Protein AF-A0A439DAB8-F1 (afdb_monomer_lite)

Structure (mmCIF, N/CA/C/O backbone):
data_AF-A0A439DAB8-F1
#
_entry.id   AF-A0A439DAB8-F1
#
loop_
_atom_site.group_PDB
_atom_site.id
_atom_site.type_symbol
_atom_site.label_atom_id
_atom_site.label_alt_id
_atom_site.label_comp_id
_atom_site.label_asym_id
_atom_site.label_entity_id
_atom_site.label_seq_id
_atom_site.pdbx_PDB_ins_code
_atom_site.Cartn_x
_atom_site.Cartn_y
_atom_site.Cartn_z
_atom_site.occupancy
_atom_site.B_iso_or_equiv
_atom_site.auth_seq_id
_atom_site.auth_comp_id
_atom_site.auth_asym_id
_atom_site.auth_atom_id
_atom_site.pdbx_PDB_model_num
ATOM 1 N N . MET A 1 1 ? -11.134 55.078 -1.555 1.00 41.09 1 MET A N 1
ATOM 2 C CA . MET A 1 1 ? -12.034 54.415 -2.523 1.00 41.09 1 MET A CA 1
ATOM 3 C C . MET A 1 1 ? -11.226 54.078 -3.761 1.00 41.09 1 MET A C 1
ATOM 5 O O . MET A 1 1 ? -10.593 54.974 -4.298 1.00 41.09 1 MET A O 1
ATOM 9 N N . GLY A 1 2 ? -11.219 52.811 -4.163 1.00 33.91 2 GLY A N 1
ATOM 10 C CA . GLY A 1 2 ? -10.528 52.304 -5.350 1.00 33.91 2 GLY A CA 1
ATOM 11 C C . GLY A 1 2 ? -10.562 50.781 -5.306 1.00 33.91 2 GLY A C 1
ATOM 12 O O . GLY A 1 2 ? -9.884 50.183 -4.481 1.00 33.91 2 GLY A O 1
ATOM 13 N N . ALA A 1 3 ? -11.466 50.192 -6.083 1.00 31.84 3 ALA A N 1
ATOM 14 C CA . ALA A 1 3 ? -11.865 48.794 -6.013 1.00 31.84 3 ALA A CA 1
ATOM 15 C C . ALA A 1 3 ? -10.896 47.843 -6.738 1.00 31.84 3 ALA A C 1
ATOM 17 O O . ALA A 1 3 ? -10.302 48.200 -7.747 1.00 31.84 3 ALA A O 1
ATOM 18 N N . ILE A 1 4 ? -10.813 46.629 -6.185 1.00 40.75 4 ILE A N 1
ATOM 19 C CA . ILE A 1 4 ? -10.775 45.302 -6.821 1.00 40.75 4 ILE A CA 1
ATOM 20 C C . ILE A 1 4 ? -10.223 45.237 -8.256 1.00 40.75 4 ILE A C 1
ATOM 22 O O . ILE A 1 4 ? -10.902 45.579 -9.220 1.00 40.75 4 ILE A O 1
ATOM 26 N N . GLY A 1 5 ? -9.063 44.594 -8.382 1.00 29.05 5 GLY A N 1
ATOM 27 C CA . GLY A 1 5 ? -8.699 43.801 -9.552 1.00 29.05 5 GLY A CA 1
ATOM 28 C C . GLY A 1 5 ? -8.433 42.366 -9.108 1.00 29.05 5 GLY A C 1
ATOM 29 O O . GLY A 1 5 ? -7.294 42.007 -8.838 1.00 29.05 5 GLY A O 1
ATOM 30 N N . CYS A 1 6 ? -9.485 41.555 -8.973 1.00 35.06 6 CYS A N 1
ATOM 31 C CA . CYS A 1 6 ? -9.346 40.106 -8.862 1.00 35.06 6 CYS A CA 1
ATOM 32 C C . CYS A 1 6 ? -8.981 39.601 -10.260 1.00 35.06 6 CYS A C 1
ATOM 34 O O . CYS A 1 6 ? -9.848 39.452 -11.122 1.00 35.06 6 CYS A O 1
ATOM 36 N N . GLN A 1 7 ? -7.685 39.422 -10.513 1.00 33.06 7 GLN A N 1
ATOM 37 C CA . GLN A 1 7 ? -7.258 38.625 -11.650 1.00 33.06 7 GLN A CA 1
ATOM 38 C C . GLN A 1 7 ? -7.642 37.180 -11.355 1.00 33.06 7 GLN A C 1
ATOM 40 O O . GLN A 1 7 ? -7.148 36.553 -10.420 1.00 33.06 7 GLN A O 1
ATOM 45 N N . LYS A 1 8 ? -8.585 36.690 -12.154 1.00 36.31 8 LYS A N 1
ATOM 46 C CA . LYS A 1 8 ? -8.913 35.281 -12.281 1.00 36.31 8 LYS A CA 1
ATOM 47 C C . LYS A 1 8 ? -7.652 34.601 -12.822 1.00 36.31 8 LYS A C 1
ATOM 49 O O . LYS A 1 8 ? -7.389 34.692 -14.016 1.00 36.31 8 LYS A O 1
ATOM 54 N N . MET A 1 9 ? -6.835 34.024 -11.941 1.00 30.14 9 MET A N 1
ATOM 55 C CA . MET A 1 9 ? -5.774 33.126 -12.385 1.00 30.14 9 MET A CA 1
ATOM 56 C C . MET A 1 9 ? -6.444 31.867 -12.918 1.00 30.14 9 MET A C 1
ATOM 58 O O . MET A 1 9 ? -7.228 31.213 -12.227 1.00 30.14 9 MET A O 1
ATOM 62 N N . GLU A 1 10 ? -6.195 31.622 -14.196 1.00 31.22 10 GLU A N 1
ATOM 63 C CA . GLU A 1 10 ? -6.529 30.390 -14.883 1.00 31.22 10 GLU A CA 1
ATOM 64 C C . GLU A 1 10 ? -5.862 29.219 -14.152 1.00 31.22 10 GLU A C 1
ATOM 66 O O . GLU A 1 10 ? -4.760 29.335 -13.617 1.00 31.22 10 GLU A O 1
ATOM 71 N N . PHE A 1 11 ? -6.591 28.109 -14.061 1.00 38.31 11 PHE A N 1
ATOM 72 C CA . PHE A 1 11 ? -6.115 26.876 -13.451 1.00 38.31 11 PHE A CA 1
ATOM 73 C C . PHE A 1 11 ? -4.948 26.320 -14.276 1.00 38.31 11 PHE A C 1
ATOM 75 O O . PHE A 1 11 ? -5.163 25.654 -15.286 1.00 38.31 11 PHE A O 1
ATOM 82 N N . GLU A 1 12 ? -3.723 26.545 -13.815 1.00 31.80 12 GLU A N 1
ATOM 83 C CA . GLU A 1 12 ? -2.569 25.727 -14.177 1.00 31.80 12 GLU A CA 1
ATOM 84 C C . GLU A 1 12 ? -2.320 24.746 -13.027 1.00 31.80 12 GLU A C 1
ATOM 86 O O . GLU A 1 12 ? -1.892 25.114 -11.931 1.00 31.80 12 GLU A O 1
ATOM 91 N N . SER A 1 13 ? -2.670 23.481 -13.254 1.00 36.91 13 SER A N 1
ATOM 92 C CA . SER A 1 13 ? -2.433 22.378 -12.324 1.00 36.91 13 SER A CA 1
ATOM 93 C C . SER A 1 13 ? -0.927 22.104 -12.200 1.00 36.91 13 SER A C 1
ATOM 95 O O . SER A 1 13 ? -0.404 21.191 -12.830 1.00 36.91 13 SER A O 1
ATOM 97 N N . ASN A 1 14 ? -0.237 22.864 -11.346 1.00 38.12 14 ASN A N 1
ATOM 98 C CA . ASN A 1 14 ? 1.084 22.538 -10.788 1.00 38.12 14 ASN A CA 1
ATOM 99 C C . ASN A 1 14 ? 0.958 21.437 -9.717 1.00 38.12 14 ASN A C 1
ATOM 101 O O . ASN A 1 14 ? 1.373 21.610 -8.568 1.00 38.12 14 ASN A O 1
ATOM 105 N N . LYS A 1 15 ? 0.310 20.315 -10.041 1.00 43.47 15 LYS A N 1
ATOM 106 C CA . LYS A 1 15 ? 0.249 19.187 -9.113 1.00 43.47 15 LYS A CA 1
ATOM 107 C C . LYS A 1 15 ? 1.650 18.560 -9.050 1.00 43.47 15 LYS A C 1
ATOM 109 O O . LYS A 1 15 ? 2.183 18.134 -10.062 1.00 43.47 15 LYS A O 1
ATOM 114 N N . THR A 1 16 ? 2.262 18.623 -7.867 1.00 57.25 16 THR A N 1
ATOM 115 C CA . THR A 1 16 ? 3.333 17.715 -7.433 1.00 57.25 16 THR A CA 1
ATOM 116 C C . THR A 1 16 ? 2.681 16.778 -6.430 1.00 57.25 16 THR A C 1
ATOM 118 O O . THR A 1 16 ? 2.727 17.024 -5.220 1.00 57.25 16 THR A O 1
ATOM 121 N N . LEU A 1 17 ? 1.935 15.786 -6.919 1.00 61.06 17 LEU A N 1
ATOM 122 C CA . LEU A 1 17 ? 1.287 14.829 -6.035 1.00 61.06 17 LEU A CA 1
ATOM 123 C C . LEU A 1 17 ? 2.364 14.005 -5.325 1.00 61.06 17 LEU A C 1
ATOM 125 O O . LEU A 1 17 ? 3.259 13.426 -5.937 1.00 61.06 17 LEU A O 1
ATOM 129 N N . ARG A 1 18 ? 2.285 13.982 -3.997 1.00 73.88 18 ARG A N 1
ATOM 130 C CA . ARG A 1 18 ? 3.107 13.135 -3.134 1.00 73.88 18 ARG A CA 1
ATOM 131 C C . ARG A 1 18 ? 2.172 12.183 -2.415 1.00 73.88 18 ARG A C 1
ATOM 133 O O . ARG A 1 18 ? 1.117 12.626 -1.955 1.00 73.88 18 ARG A O 1
ATOM 140 N N . GLY A 1 19 ? 2.549 10.913 -2.356 1.00 75.38 19 GLY A N 1
ATOM 141 C CA . GLY A 1 19 ? 1.864 9.984 -1.471 1.00 75.38 19 GLY A CA 1
ATOM 142 C C . GLY A 1 19 ? 2.297 10.156 -0.028 1.00 75.38 19 GLY A C 1
ATOM 143 O O . GLY A 1 19 ? 3.262 10.869 0.266 1.00 75.38 19 GLY A O 1
ATOM 144 N N . ASP A 1 20 ? 1.579 9.481 0.861 1.00 79.38 20 ASP A N 1
ATOM 145 C CA . ASP A 1 20 ? 1.833 9.524 2.300 1.00 79.38 20 ASP A CA 1
ATOM 146 C C . ASP A 1 20 ? 3.233 9.019 2.663 1.00 79.38 20 ASP A C 1
ATOM 148 O O . ASP A 1 20 ? 3.878 9.549 3.570 1.00 79.38 20 ASP A O 1
ATOM 152 N N . CYS A 1 21 ? 3.722 8.001 1.952 1.00 84.62 21 CYS A N 1
ATOM 153 C CA . CYS A 1 21 ? 5.086 7.484 2.067 1.00 84.62 21 CYS A CA 1
ATOM 154 C C . CYS A 1 21 ? 5.613 7.068 0.689 1.00 84.62 21 CYS A C 1
ATOM 156 O O . CYS A 1 21 ? 4.847 6.732 -0.212 1.00 84.62 21 CYS A O 1
ATOM 158 N N . SER A 1 22 ? 6.933 7.044 0.509 1.00 84.62 22 SER A N 1
ATOM 159 C CA . SER A 1 22 ? 7.527 6.586 -0.750 1.00 84.62 22 SER A CA 1
ATOM 160 C C . SER A 1 22 ? 8.906 5.970 -0.556 1.00 84.62 22 SER A C 1
ATOM 162 O O . SER A 1 22 ? 9.571 6.234 0.445 1.00 84.62 22 SER A O 1
ATOM 164 N N . PHE A 1 23 ? 9.314 5.134 -1.508 1.00 83.88 23 PHE A N 1
ATOM 165 C CA . PHE A 1 23 ? 10.671 4.607 -1.597 1.00 83.88 23 PHE A CA 1
ATOM 166 C C . PHE A 1 23 ? 11.452 5.425 -2.624 1.00 83.88 23 PHE A C 1
ATOM 168 O O . PHE A 1 23 ? 11.141 5.375 -3.813 1.00 83.88 23 PHE A O 1
ATOM 175 N N . GLU A 1 24 ? 12.444 6.184 -2.168 1.00 82.44 24 GLU A N 1
ATOM 176 C CA . GLU A 1 24 ? 13.275 7.022 -3.032 1.00 82.44 24 GLU A CA 1
ATOM 177 C C . GLU A 1 24 ? 14.437 6.221 -3.631 1.00 82.44 24 GLU A C 1
ATOM 179 O O . GLU A 1 24 ? 14.973 5.303 -3.011 1.00 82.44 24 GLU A O 1
ATOM 184 N N . TYR A 1 25 ? 14.822 6.574 -4.855 1.00 74.69 25 TYR A N 1
ATOM 185 C CA . TYR A 1 25 ? 15.968 5.990 -5.543 1.00 74.69 25 TYR A CA 1
ATOM 186 C C . TYR A 1 25 ? 17.103 7.022 -5.545 1.00 74.69 25 TYR A C 1
ATOM 188 O O . TYR A 1 25 ? 16.911 8.125 -6.054 1.00 74.69 25 TYR A O 1
ATOM 196 N N . GLU A 1 26 ? 18.253 6.686 -4.949 1.00 68.50 26 GLU A N 1
ATOM 197 C CA . GLU A 1 26 ? 19.357 7.615 -4.621 1.00 68.50 26 GLU A CA 1
ATOM 198 C C . GLU A 1 26 ? 20.199 8.065 -5.839 1.00 68.50 26 GLU A C 1
ATOM 200 O O . GLU A 1 26 ? 21.427 8.027 -5.819 1.00 68.50 26 GLU A O 1
ATOM 205 N N . GLU A 1 27 ? 19.558 8.512 -6.919 1.00 70.19 27 GLU A N 1
ATOM 206 C CA . GLU A 1 27 ? 20.242 9.123 -8.061 1.00 70.19 27 GLU A CA 1
ATOM 207 C C . GLU A 1 27 ? 19.564 10.438 -8.465 1.00 70.19 27 GLU A C 1
ATOM 209 O O . GLU A 1 27 ? 18.356 10.483 -8.699 1.00 70.19 27 GLU A O 1
ATOM 214 N N . ASP A 1 28 ? 20.366 11.494 -8.647 1.00 61.16 28 ASP A N 1
ATOM 215 C CA . ASP A 1 28 ? 19.934 12.882 -8.913 1.00 61.16 28 ASP A CA 1
ATOM 216 C C . ASP A 1 28 ? 19.042 13.068 -10.160 1.00 61.16 28 ASP A C 1
ATOM 218 O O . ASP A 1 28 ? 18.483 14.140 -10.394 1.00 61.16 28 ASP A O 1
ATOM 222 N N . GLN A 1 29 ? 18.922 12.038 -10.996 1.00 70.88 29 GLN A N 1
ATOM 223 C CA . GLN A 1 29 ? 18.156 12.057 -12.241 1.00 70.88 29 GLN A CA 1
ATOM 224 C C . GLN A 1 29 ? 16.684 11.635 -12.095 1.00 70.88 29 GLN A C 1
ATOM 226 O O . GLN A 1 29 ? 15.947 11.701 -13.087 1.00 70.88 29 GLN A O 1
ATOM 231 N N . TYR A 1 30 ? 16.247 11.210 -10.903 1.00 73.94 30 TYR A N 1
ATOM 232 C CA . TYR A 1 30 ? 14.858 10.825 -10.634 1.00 73.94 30 TYR A CA 1
ATOM 233 C C . TYR A 1 30 ? 14.110 11.926 -9.887 1.00 73.94 30 TYR A C 1
ATOM 235 O O . TYR A 1 30 ? 14.522 12.378 -8.824 1.00 73.94 30 TYR A O 1
ATOM 243 N N . THR A 1 31 ? 12.983 12.353 -10.454 1.00 79.44 31 THR A N 1
ATOM 244 C CA . THR A 1 31 ? 12.110 13.374 -9.857 1.00 79.44 31 THR A CA 1
ATOM 245 C C . THR A 1 31 ? 10.923 12.767 -9.120 1.00 79.44 31 THR A C 1
ATOM 247 O O . THR A 1 31 ? 10.277 13.470 -8.345 1.00 79.44 31 THR A O 1
ATOM 250 N N . HIS A 1 32 ? 10.640 11.477 -9.340 1.00 82.81 32 HIS A N 1
ATOM 251 C CA . HIS A 1 32 ? 9.599 10.741 -8.630 1.00 82.81 32 HIS A CA 1
ATOM 252 C C . HIS A 1 32 ? 10.092 9.365 -8.156 1.00 82.81 32 HIS A C 1
ATOM 254 O O . HIS A 1 32 ? 10.888 8.723 -8.849 1.00 82.81 32 HIS A O 1
ATOM 260 N N . PRO A 1 33 ? 9.591 8.884 -7.006 1.00 87.38 33 PRO A N 1
ATOM 261 C CA . PRO A 1 33 ? 9.922 7.568 -6.474 1.00 87.38 33 PRO A CA 1
ATOM 262 C C . PRO A 1 33 ? 9.270 6.437 -7.296 1.00 87.38 33 PRO A C 1
ATOM 264 O O . PRO A 1 33 ? 8.141 6.589 -7.763 1.00 87.38 33 PRO A O 1
ATOM 267 N N . PRO A 1 34 ? 9.920 5.270 -7.442 1.00 87.06 34 PRO A N 1
ATOM 268 C CA . PRO A 1 34 ? 9.342 4.117 -8.139 1.00 87.06 34 PRO A CA 1
ATOM 269 C C . PRO A 1 34 ? 8.157 3.459 -7.420 1.00 87.06 34 PRO A C 1
ATOM 271 O O . PRO A 1 34 ? 7.280 2.899 -8.086 1.00 87.06 34 PRO A O 1
ATOM 274 N N . LEU A 1 35 ? 8.110 3.552 -6.088 1.00 90.38 35 LEU A N 1
ATOM 275 C CA . LEU A 1 35 ? 7.059 2.983 -5.248 1.00 90.38 35 LEU A CA 1
ATOM 276 C C . LEU A 1 35 ? 6.504 4.045 -4.295 1.00 90.38 35 LEU A C 1
ATOM 278 O O . LEU A 1 35 ? 7.261 4.697 -3.570 1.00 90.38 35 LEU A O 1
ATOM 282 N N . ILE A 1 36 ? 5.180 4.167 -4.263 1.00 91.75 36 ILE A N 1
ATOM 283 C CA . ILE A 1 36 ? 4.447 5.072 -3.370 1.00 91.75 36 ILE A CA 1
ATOM 284 C C . ILE A 1 36 ? 3.452 4.276 -2.527 1.00 91.75 36 ILE A C 1
ATOM 286 O O . ILE A 1 36 ? 2.853 3.317 -3.007 1.00 91.75 36 ILE A O 1
ATOM 290 N N . PHE A 1 37 ? 3.261 4.699 -1.282 1.00 92.31 37 PHE A N 1
ATOM 291 C CA . PHE A 1 37 ? 2.190 4.251 -0.405 1.00 92.31 37 PHE A CA 1
ATOM 292 C C . PHE A 1 37 ? 1.186 5.387 -0.197 1.00 92.31 37 PHE A C 1
ATOM 294 O O . PHE A 1 37 ? 1.580 6.514 0.100 1.00 92.31 37 PHE A O 1
ATOM 301 N N . GLU A 1 38 ? -0.096 5.063 -0.325 1.00 94.50 38 GLU A N 1
ATOM 302 C CA . GLU A 1 38 ? -1.234 5.945 -0.047 1.00 94.50 38 GLU A CA 1
ATOM 303 C C . GLU A 1 38 ? -2.135 5.280 0.998 1.00 94.50 38 GLU A C 1
ATOM 305 O O . GLU A 1 38 ? -2.372 4.069 0.947 1.00 94.50 38 GLU A O 1
ATOM 310 N N . ILE A 1 39 ? -2.624 6.046 1.969 1.00 91.88 39 ILE A N 1
ATOM 311 C CA . ILE A 1 39 ? -3.347 5.531 3.132 1.00 91.88 39 ILE A CA 1
ATOM 312 C C . ILE A 1 39 ? -4.727 6.186 3.203 1.00 91.88 39 ILE A C 1
ATOM 314 O O . ILE A 1 39 ? -4.876 7.354 3.555 1.00 91.88 39 ILE A O 1
ATOM 318 N N . ALA A 1 40 ? -5.780 5.401 2.972 1.00 92.31 40 ALA A N 1
ATOM 319 C CA . ALA A 1 40 ? -7.145 5.870 3.173 1.00 92.31 40 ALA A CA 1
ATOM 320 C C . ALA A 1 40 ? -7.575 5.690 4.626 1.00 92.31 40 ALA A C 1
ATOM 322 O O . ALA A 1 40 ? -8.162 4.676 5.014 1.00 92.31 40 ALA A O 1
ATOM 323 N N . TRP A 1 41 ? -7.341 6.725 5.426 1.00 87.12 41 TRP A N 1
ATOM 324 C CA . TRP A 1 41 ? -8.078 6.938 6.666 1.00 87.12 41 TRP A CA 1
ATOM 325 C C . TRP A 1 41 ? -9.239 7.891 6.374 1.00 87.12 41 TRP A C 1
ATOM 327 O O . TRP A 1 41 ? -9.016 9.022 5.954 1.00 87.12 41 TRP A O 1
ATOM 337 N N . SER A 1 42 ? -10.483 7.439 6.560 1.00 84.94 42 SER A N 1
ATOM 338 C CA . SER A 1 42 ? -11.744 8.146 6.232 1.00 84.94 42 SER A CA 1
ATOM 339 C C . SER A 1 42 ? -12.110 8.326 4.744 1.00 84.94 42 SER A C 1
ATOM 341 O O . SER A 1 42 ? -13.299 8.467 4.454 1.00 84.94 42 SER A O 1
ATOM 343 N N . GLN A 1 43 ? -11.143 8.262 3.824 1.00 82.94 43 GLN A N 1
ATOM 344 C CA . GLN A 1 43 ? -11.336 8.363 2.360 1.00 82.94 43 GLN A CA 1
ATOM 345 C C . GLN A 1 43 ? -11.897 7.072 1.752 1.00 82.94 43 GLN A C 1
ATOM 347 O O . GLN A 1 43 ? -11.733 6.023 2.354 1.00 82.94 43 GLN A O 1
ATOM 352 N N . SER A 1 44 ? -12.561 7.102 0.593 1.00 87.38 44 SER A N 1
ATOM 353 C CA . SER A 1 44 ? -13.116 5.886 -0.037 1.00 87.38 44 SER A CA 1
ATOM 354 C C . SER A 1 44 ? -12.100 5.097 -0.884 1.00 87.38 44 SER A C 1
ATOM 3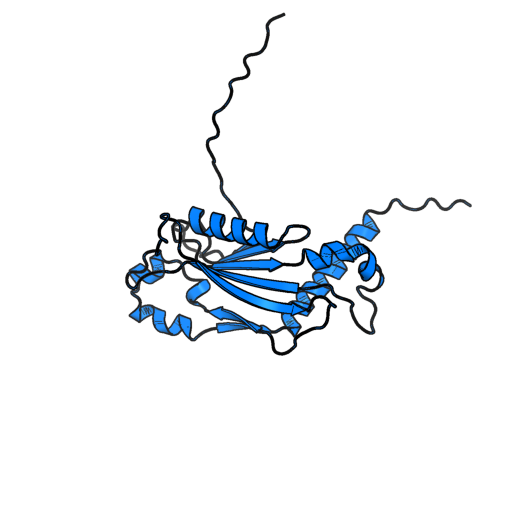56 O O . SER A 1 44 ? -11.078 5.623 -1.314 1.00 87.38 44 SER A O 1
ATOM 358 N N . THR A 1 45 ? -12.382 3.818 -1.166 1.00 86.38 45 THR A N 1
ATOM 359 C CA . THR A 1 45 ? -11.538 2.991 -2.051 1.00 86.38 45 THR A CA 1
ATOM 360 C C . THR A 1 45 ? -11.464 3.542 -3.482 1.00 86.38 45 THR A C 1
ATOM 362 O O . THR A 1 45 ? -10.429 3.407 -4.133 1.00 86.38 45 THR A O 1
ATOM 365 N N . ASP A 1 46 ? -12.541 4.171 -3.962 1.00 90.31 46 ASP A N 1
ATOM 366 C CA . ASP A 1 46 ? -12.589 4.790 -5.292 1.00 90.31 46 ASP A CA 1
ATOM 367 C C . ASP A 1 46 ? -11.622 5.982 -5.371 1.00 90.31 46 ASP A C 1
ATOM 369 O O . ASP A 1 46 ? -10.901 6.126 -6.357 1.00 90.31 46 ASP A O 1
ATOM 373 N N . GLU A 1 47 ? -11.522 6.776 -4.297 1.00 91.06 47 GLU A N 1
ATOM 374 C CA . GLU A 1 47 ? -10.545 7.868 -4.188 1.00 91.06 47 GLU A CA 1
ATOM 375 C C . GLU A 1 47 ? -9.102 7.349 -4.194 1.00 91.06 47 GLU A C 1
ATOM 377 O O . GLU A 1 47 ? -8.246 7.959 -4.830 1.00 91.06 47 GLU A O 1
ATOM 382 N N . LEU A 1 48 ? -8.811 6.209 -3.549 1.00 92.88 48 LEU A N 1
ATOM 383 C CA . LEU A 1 48 ? -7.474 5.603 -3.627 1.00 92.88 48 LEU A CA 1
ATOM 384 C C . LEU A 1 48 ? -7.118 5.162 -5.047 1.00 92.88 48 LEU A C 1
ATOM 386 O O . LEU A 1 48 ? -5.969 5.296 -5.461 1.00 92.88 48 LEU A O 1
ATOM 390 N N . GLU A 1 49 ? -8.077 4.607 -5.784 1.00 94.38 49 GLU A N 1
ATOM 391 C CA . GLU A 1 49 ? -7.852 4.183 -7.164 1.00 94.38 49 GLU A CA 1
ATOM 392 C C . GLU A 1 49 ? -7.633 5.377 -8.097 1.00 94.38 49 GLU A C 1
ATOM 394 O O . GLU A 1 49 ? -6.705 5.355 -8.911 1.00 94.38 49 GLU A O 1
ATOM 399 N N . GLU A 1 50 ? -8.429 6.437 -7.940 1.00 93.38 50 GLU A N 1
ATOM 400 C CA . GLU A 1 50 ? -8.218 7.705 -8.639 1.00 93.38 50 GLU A CA 1
ATOM 401 C C . GLU A 1 50 ? -6.833 8.269 -8.306 1.00 93.38 50 GLU A C 1
ATOM 403 O O . GLU A 1 50 ? -6.044 8.545 -9.209 1.00 93.38 50 GLU A O 1
ATOM 408 N N . ARG A 1 51 ? -6.478 8.326 -7.018 1.00 93.38 51 ARG A N 1
ATOM 409 C CA . ARG A 1 51 ? -5.187 8.828 -6.543 1.00 93.38 51 ARG A CA 1
ATOM 410 C C . ARG A 1 51 ? -4.004 8.037 -7.090 1.00 93.38 51 ARG A C 1
ATOM 412 O O . ARG A 1 51 ? -3.033 8.626 -7.560 1.00 93.38 51 ARG A O 1
ATOM 419 N N . ALA A 1 52 ? -4.077 6.709 -7.050 1.00 94.81 52 ALA A N 1
ATOM 420 C CA . ALA A 1 52 ? -3.041 5.839 -7.591 1.00 94.81 52 ALA A CA 1
ATOM 421 C C . ALA A 1 52 ? -2.866 6.036 -9.103 1.00 94.81 52 ALA A C 1
ATOM 423 O O . ALA A 1 52 ? -1.738 6.031 -9.599 1.00 94.81 52 ALA A O 1
ATOM 424 N N . THR A 1 53 ? -3.971 6.244 -9.821 1.00 93.50 53 THR A N 1
ATOM 425 C CA . THR A 1 53 ? -3.952 6.531 -11.258 1.00 93.50 53 THR A CA 1
ATOM 426 C C . THR A 1 53 ? -3.299 7.883 -11.534 1.00 93.50 53 THR A C 1
ATOM 428 O O . THR A 1 53 ? -2.364 7.933 -12.330 1.00 93.50 53 THR A O 1
ATOM 431 N N . GLU A 1 54 ? -3.700 8.945 -10.822 1.00 93.19 54 GLU A N 1
ATOM 432 C CA . GLU A 1 54 ? -3.098 10.281 -10.955 1.00 93.19 54 GLU A CA 1
ATOM 433 C C . GLU A 1 54 ? -1.585 10.254 -10.676 1.00 93.19 54 GLU A C 1
ATOM 435 O O . GLU A 1 54 ? -0.808 10.842 -11.425 1.00 93.19 54 GLU A O 1
ATOM 440 N N . LEU A 1 55 ? -1.144 9.539 -9.633 1.00 93.06 55 LEU A N 1
ATOM 441 C CA . LEU A 1 55 ? 0.278 9.392 -9.308 1.00 93.06 55 LEU A CA 1
ATOM 442 C C . LEU A 1 55 ? 1.059 8.690 -10.424 1.00 93.06 55 LEU A C 1
ATOM 444 O O . LEU A 1 55 ? 2.138 9.134 -10.810 1.00 93.06 55 LEU A O 1
ATOM 448 N N . ILE A 1 56 ? 0.532 7.585 -10.952 1.00 93.06 56 ILE A N 1
ATOM 449 C CA . ILE A 1 56 ? 1.182 6.839 -12.037 1.00 93.06 56 ILE A CA 1
ATOM 450 C C . ILE A 1 56 ? 1.239 7.673 -13.326 1.00 93.06 56 ILE A C 1
ATOM 452 O O . ILE A 1 56 ? 2.226 7.596 -14.064 1.00 93.06 56 ILE A O 1
ATOM 456 N N . GLU A 1 57 ? 0.199 8.461 -13.598 1.00 91.25 57 GLU A N 1
ATOM 457 C CA . GLU A 1 57 ? 0.143 9.403 -14.718 1.00 91.25 57 GLU A CA 1
ATOM 458 C C . GLU A 1 57 ? 1.188 10.517 -14.575 1.00 91.25 57 GLU A C 1
ATOM 460 O O . GLU A 1 57 ? 1.996 10.724 -15.484 1.00 91.25 57 GLU A O 1
ATOM 465 N N . GLU A 1 58 ? 1.229 11.188 -13.422 1.00 88.94 58 GLU A N 1
ATOM 466 C CA . GLU A 1 58 ? 2.168 12.280 -13.142 1.00 88.94 58 GLU A CA 1
ATOM 467 C 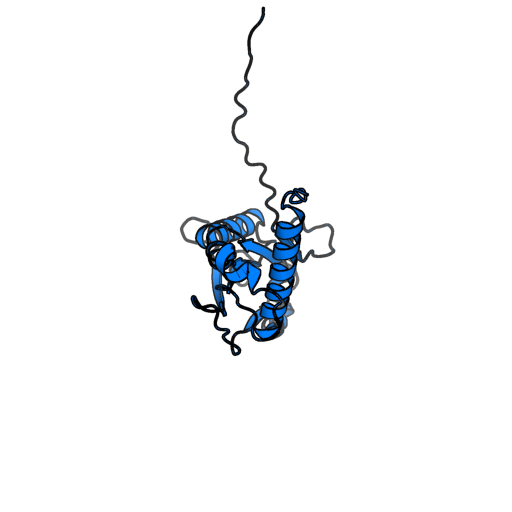C . GLU A 1 58 ? 3.625 11.802 -13.119 1.00 88.94 58 GLU A C 1
ATOM 469 O O . GLU A 1 58 ? 4.534 12.526 -13.521 1.00 88.94 58 GLU A O 1
ATOM 474 N N . GLY A 1 59 ? 3.859 10.554 -12.709 1.00 85.75 59 GLY A N 1
ATOM 475 C CA . GLY A 1 59 ? 5.195 9.975 -12.651 1.00 85.75 59 GLY A CA 1
ATOM 476 C C . GLY A 1 59 ? 5.870 9.789 -14.012 1.00 85.75 59 GLY A C 1
ATOM 477 O O . GLY A 1 59 ? 7.079 9.557 -14.036 1.00 85.75 59 GLY A O 1
ATOM 478 N N . ILE A 1 60 ? 5.136 9.850 -15.135 1.00 84.00 60 ILE A N 1
ATOM 479 C CA . ILE A 1 60 ? 5.652 9.683 -16.513 1.00 84.00 60 ILE A CA 1
ATOM 480 C C . ILE A 1 60 ? 6.612 8.473 -16.596 1.00 84.00 60 ILE A C 1
ATOM 482 O O . ILE A 1 60 ? 7.772 8.559 -17.012 1.00 84.00 60 ILE A O 1
ATOM 486 N N . GLY A 1 61 ? 6.148 7.328 -16.092 1.00 81.25 61 GLY A N 1
ATOM 487 C CA . GLY A 1 61 ? 6.897 6.069 -16.064 1.00 81.25 61 GLY A CA 1
ATOM 488 C C . GLY A 1 61 ? 7.969 5.940 -14.971 1.00 81.25 61 GLY A C 1
ATOM 489 O O . GLY A 1 61 ? 8.596 4.883 -14.877 1.00 81.25 61 GLY A O 1
ATOM 490 N N . GLN A 1 62 ? 8.194 6.963 -14.139 1.00 85.75 62 GLN A N 1
ATOM 491 C CA . GLN A 1 62 ? 9.043 6.854 -12.946 1.00 85.75 62 GLN A CA 1
ATOM 492 C C . GLN A 1 62 ? 8.295 6.176 -11.798 1.00 85.75 62 GLN A C 1
ATOM 494 O O . GLN A 1 62 ? 8.838 5.242 -11.220 1.00 85.75 62 GLN A O 1
ATOM 499 N N . ILE A 1 63 ? 7.046 6.578 -11.533 1.00 90.00 63 ILE A N 1
ATOM 500 C CA . ILE A 1 63 ? 6.171 5.906 -10.562 1.00 90.00 63 ILE A CA 1
ATOM 501 C C . ILE A 1 63 ? 5.637 4.633 -11.205 1.00 90.00 63 ILE A C 1
ATOM 503 O O . ILE A 1 63 ? 4.925 4.664 -12.211 1.00 90.00 63 ILE A O 1
ATOM 507 N N . ARG A 1 64 ? 6.016 3.496 -10.630 1.00 90.06 64 ARG A N 1
ATOM 508 C CA . ARG A 1 64 ? 5.750 2.178 -11.202 1.00 90.06 64 ARG A CA 1
ATOM 509 C C . ARG A 1 64 ? 4.661 1.440 -10.450 1.00 90.06 64 ARG A C 1
ATOM 511 O O . ARG A 1 64 ? 3.837 0.759 -11.066 1.00 90.06 64 ARG A O 1
ATOM 518 N N . THR A 1 65 ? 4.671 1.606 -9.135 1.00 94.44 65 THR A N 1
ATOM 519 C CA . THR A 1 65 ? 3.788 0.900 -8.222 1.00 94.44 65 THR A CA 1
ATOM 520 C C . THR A 1 65 ? 3.238 1.867 -7.188 1.00 94.44 65 THR A C 1
ATOM 522 O O . THR A 1 65 ? 3.986 2.628 -6.576 1.00 94.44 65 THR A O 1
ATOM 525 N N . VAL A 1 66 ? 1.932 1.805 -6.961 1.00 96.12 66 VAL A N 1
ATOM 526 C CA . VAL A 1 66 ? 1.274 2.469 -5.836 1.00 96.12 66 VAL A CA 1
ATOM 527 C C . VAL A 1 66 ? 0.626 1.397 -4.972 1.00 96.12 66 VAL A C 1
ATOM 529 O O . VAL A 1 66 ? -0.084 0.528 -5.482 1.00 96.12 66 VAL A O 1
ATOM 532 N N . VAL A 1 67 ? 0.885 1.442 -3.670 1.00 96.81 67 VAL A N 1
ATOM 533 C CA . VAL A 1 67 ? 0.277 0.570 -2.666 1.00 96.81 67 VAL A CA 1
ATOM 534 C C . VAL A 1 67 ? -0.728 1.390 -1.869 1.00 96.81 67 VAL A C 1
ATOM 536 O O . VAL A 1 67 ? -0.348 2.314 -1.158 1.00 96.81 67 VAL A O 1
ATOM 539 N N . GLY A 1 68 ? -2.009 1.059 -1.982 1.00 96.69 68 GLY A N 1
ATOM 540 C CA . GLY A 1 68 ? -3.071 1.666 -1.183 1.00 96.69 68 GLY A CA 1
ATOM 541 C C . GLY A 1 68 ? -3.362 0.831 0.047 1.00 96.69 68 GLY A C 1
ATOM 542 O O . GLY A 1 68 ? -3.631 -0.360 -0.087 1.00 96.69 68 GLY A O 1
ATOM 543 N N . LEU A 1 69 ? -3.362 1.437 1.227 1.00 96.12 69 LEU A N 1
ATOM 544 C CA . LEU A 1 69 ? -3.857 0.815 2.452 1.00 96.12 69 LEU A CA 1
ATOM 545 C C . LEU A 1 69 ? -5.228 1.405 2.782 1.00 96.12 69 LEU A C 1
ATOM 547 O O . LEU A 1 69 ? -5.341 2.591 3.084 1.00 96.12 69 LEU A O 1
ATOM 551 N N . ASP A 1 70 ? -6.271 0.583 2.705 1.00 95.75 70 ASP A N 1
ATOM 552 C CA . ASP A 1 70 ? -7.648 1.012 2.922 1.00 95.75 70 ASP A CA 1
ATOM 553 C C . ASP A 1 70 ? -8.118 0.673 4.336 1.00 95.75 70 ASP A C 1
ATOM 555 O O . ASP A 1 70 ? -8.337 -0.491 4.691 1.00 95.75 70 ASP A O 1
ATOM 559 N N . PHE A 1 71 ? -8.305 1.729 5.124 1.00 94.31 71 PHE A N 1
ATOM 560 C CA . PHE A 1 71 ? -8.861 1.693 6.470 1.00 94.31 71 PHE A CA 1
ATOM 561 C C . PHE A 1 71 ? -10.173 2.482 6.561 1.00 94.31 71 PHE A C 1
ATOM 563 O O . PHE A 1 71 ? -10.656 2.774 7.655 1.00 94.31 71 PHE A O 1
ATOM 570 N N . SER A 1 72 ? -10.782 2.833 5.430 1.00 93.75 72 SER A N 1
ATOM 571 C CA . SER A 1 72 ? -11.972 3.681 5.345 1.00 93.75 72 SER A CA 1
ATOM 572 C C . SER A 1 72 ? -13.148 3.137 6.151 1.00 93.75 72 SER A C 1
ATOM 574 O O . SER A 1 72 ? -13.790 3.851 6.925 1.00 93.75 72 SER A O 1
ATOM 576 N N . LYS A 1 73 ? -13.399 1.833 6.022 1.00 93.38 73 LYS A N 1
ATOM 577 C CA . LYS A 1 73 ? -14.427 1.116 6.776 1.00 93.38 73 LYS A CA 1
ATOM 578 C C . LYS A 1 73 ? -14.060 0.991 8.252 1.00 93.38 73 LYS A C 1
ATOM 580 O O . LYS A 1 73 ? -14.940 1.148 9.094 1.00 93.38 73 LYS A O 1
ATOM 585 N N . THR A 1 74 ? -12.780 0.788 8.569 1.00 93.62 74 THR A N 1
ATOM 586 C CA . THR A 1 74 ? -12.293 0.809 9.957 1.00 93.62 74 THR A CA 1
ATOM 587 C C . THR A 1 74 ? -12.569 2.162 10.610 1.00 93.62 74 THR A C 1
ATOM 589 O O . THR A 1 74 ? -13.124 2.209 11.704 1.00 93.62 74 THR A O 1
ATOM 592 N N . HIS A 1 75 ? -12.277 3.263 9.915 1.00 93.69 75 HIS A N 1
ATOM 593 C CA . HIS A 1 75 ? -12.570 4.612 10.391 1.00 93.69 75 HIS A CA 1
ATOM 594 C C . HIS A 1 75 ? -14.071 4.819 10.657 1.00 93.69 75 HIS A C 1
ATOM 596 O O . HIS A 1 75 ? -14.445 5.386 11.678 1.00 93.69 75 HIS A O 1
ATOM 602 N N . ARG A 1 76 ? -14.959 4.311 9.789 1.00 93.31 76 ARG A N 1
ATOM 603 C CA . ARG A 1 76 ? -16.421 4.435 9.977 1.00 93.31 76 ARG A CA 1
ATOM 604 C C . ARG A 1 76 ? -16.934 3.773 11.255 1.00 93.31 76 ARG A C 1
ATOM 606 O O . ARG A 1 76 ? -17.918 4.244 11.814 1.00 93.31 76 ARG A O 1
ATOM 613 N N . ILE A 1 77 ? -16.293 2.696 11.704 1.00 92.69 77 ILE A N 1
ATOM 614 C CA . ILE A 1 77 ? -16.661 1.997 12.944 1.00 92.69 77 ILE A CA 1
ATOM 615 C C . ILE A 1 77 ? -15.769 2.383 14.128 1.00 92.69 77 ILE A C 1
ATOM 617 O O . ILE A 1 77 ? -15.877 1.774 15.194 1.00 92.69 77 ILE A O 1
ATOM 621 N N . TRP A 1 78 ? -14.891 3.376 13.958 1.00 93.44 78 TRP A N 1
ATOM 622 C CA . TRP A 1 78 ? -13.853 3.722 14.924 1.00 93.44 78 TRP A CA 1
ATOM 623 C C . TRP A 1 78 ? -14.408 3.946 16.330 1.00 93.44 78 TRP A C 1
ATOM 625 O O . TRP A 1 78 ? -13.938 3.316 17.274 1.00 93.44 78 TRP A O 1
ATOM 635 N N . ASP A 1 79 ? -15.477 4.734 16.466 1.00 92.00 79 ASP A N 1
ATOM 636 C CA . ASP A 1 79 ? -16.114 5.002 17.762 1.00 92.00 79 ASP A CA 1
ATOM 637 C C . ASP A 1 79 ? -16.623 3.740 18.472 1.00 92.00 79 ASP A C 1
ATOM 639 O O . ASP A 1 79 ? -16.690 3.709 19.699 1.00 92.00 79 ASP A O 1
ATOM 643 N N . THR A 1 80 ? -16.960 2.689 17.720 1.00 90.50 80 THR A N 1
ATOM 644 C CA . THR A 1 80 ? -17.426 1.414 18.283 1.00 90.50 80 THR A CA 1
ATOM 645 C C . THR A 1 80 ? -16.266 0.550 18.772 1.00 90.50 80 THR A C 1
ATOM 647 O O . THR A 1 80 ? -16.410 -0.165 19.760 1.00 90.50 80 THR A O 1
ATOM 650 N N . ILE A 1 81 ? -15.116 0.595 18.093 1.00 90.38 81 ILE A N 1
ATOM 651 C CA . ILE A 1 81 ? -13.975 -0.284 18.396 1.00 90.38 81 ILE A CA 1
ATOM 652 C C . ILE A 1 81 ? -12.900 0.384 19.266 1.00 90.38 81 ILE A C 1
ATOM 654 O O . ILE A 1 81 ? -12.142 -0.325 19.929 1.00 90.38 81 ILE A O 1
ATOM 658 N N . ARG A 1 82 ? -12.833 1.724 19.308 1.00 90.88 82 ARG A N 1
ATOM 659 C CA . ARG A 1 82 ? -11.777 2.513 19.975 1.00 90.88 82 ARG A CA 1
ATOM 660 C C . ARG A 1 82 ? -11.516 2.070 21.412 1.00 90.88 82 ARG A C 1
ATOM 662 O O . ARG A 1 82 ? -10.366 1.885 21.818 1.00 90.88 82 ARG A O 1
ATOM 669 N N . ASP A 1 83 ? -12.569 1.889 22.199 1.00 87.38 83 ASP A N 1
ATOM 670 C CA . ASP A 1 83 ? -12.430 1.592 23.627 1.00 87.38 83 ASP A CA 1
ATOM 671 C C . ASP A 1 83 ? -11.826 0.194 23.862 1.00 87.38 83 ASP A C 1
ATOM 673 O O . ASP A 1 83 ? -11.137 -0.029 24.861 1.00 87.38 83 ASP A O 1
ATOM 677 N N . GLU A 1 84 ? -11.975 -0.711 22.893 1.00 86.12 84 GLU A N 1
ATOM 678 C CA . GLU A 1 84 ? -11.432 -2.069 22.922 1.00 86.12 84 GLU A CA 1
ATOM 679 C C . GLU A 1 84 ? -10.009 -2.174 22.353 1.00 86.12 84 GLU A C 1
ATOM 681 O O . GLU A 1 84 ? -9.281 -3.118 22.680 1.00 86.12 84 GLU A O 1
ATOM 686 N N . VAL A 1 85 ? -9.558 -1.190 21.568 1.00 88.00 85 VAL A N 1
ATOM 687 C CA . VAL A 1 85 ? -8.173 -1.133 21.084 1.00 88.00 85 VAL A CA 1
ATOM 688 C C . VAL A 1 85 ? -7.199 -1.092 22.264 1.00 88.00 85 VAL A C 1
ATOM 690 O O . VAL A 1 85 ? -7.299 -0.248 23.161 1.00 88.00 85 VAL A O 1
ATOM 693 N N . GLY A 1 86 ? -6.230 -2.012 22.252 1.00 77.19 86 GLY A N 1
ATOM 694 C CA . GLY A 1 86 ? -5.211 -2.153 23.296 1.00 77.19 86 GLY A CA 1
ATOM 695 C C . GLY A 1 86 ? -5.609 -3.033 24.489 1.00 77.19 86 GLY A C 1
ATOM 696 O O . GLY A 1 86 ? -4.756 -3.291 25.342 1.00 77.19 86 GLY A O 1
ATOM 697 N N . ASN A 1 87 ? -6.846 -3.545 24.551 1.00 77.75 87 ASN A N 1
ATOM 698 C CA . ASN A 1 87 ? -7.254 -4.495 25.590 1.00 77.75 87 ASN A CA 1
ATOM 699 C C . ASN A 1 87 ? -6.791 -5.929 25.256 1.00 77.75 87 ASN A C 1
ATOM 701 O O . ASN A 1 87 ? -6.901 -6.412 24.131 1.00 77.75 87 ASN A O 1
ATOM 705 N N . LYS A 1 88 ? -6.223 -6.616 26.256 1.00 63.66 88 LYS A N 1
ATOM 706 C CA . LYS A 1 88 ? -5.279 -7.745 26.101 1.00 63.66 88 LYS A CA 1
ATOM 707 C C . LYS A 1 88 ? -5.875 -9.133 25.787 1.00 63.66 88 LYS A C 1
ATOM 709 O O . LYS A 1 88 ? -5.176 -10.121 25.983 1.00 63.66 88 LYS A O 1
ATOM 714 N N . LEU A 1 89 ? -7.122 -9.249 25.327 1.00 62.56 89 LEU A N 1
ATOM 715 C CA . LEU A 1 89 ? 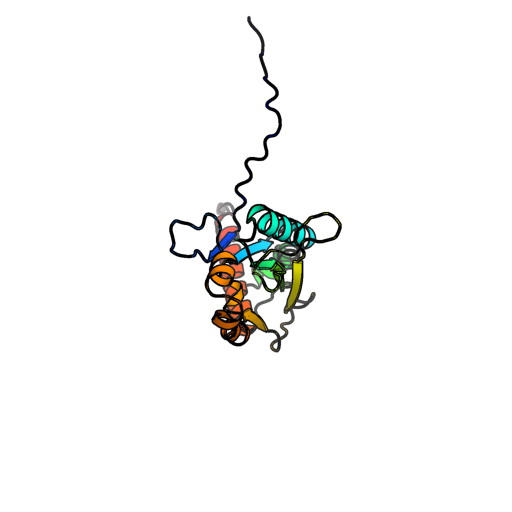-7.714 -10.567 25.019 1.00 62.56 89 LEU A CA 1
ATOM 716 C C . LEU A 1 89 ? -7.874 -10.807 23.517 1.00 62.56 89 LEU A C 1
ATOM 718 O O . LEU A 1 89 ? -7.385 -11.813 23.019 1.00 62.56 89 LEU A O 1
ATOM 722 N N . VAL A 1 90 ? -8.483 -9.868 22.794 1.00 65.69 90 VAL A N 1
ATOM 723 C CA . VAL A 1 90 ? -8.547 -9.846 21.327 1.00 65.69 90 VAL A CA 1
ATOM 724 C C . VAL A 1 90 ? -8.618 -8.378 20.920 1.00 65.69 90 VAL A C 1
ATOM 726 O O . VAL A 1 90 ? -9.486 -7.654 21.400 1.00 65.69 90 VAL A O 1
ATOM 729 N N . THR A 1 91 ? -7.698 -7.909 20.076 1.00 69.12 91 THR A N 1
ATOM 730 C CA . THR A 1 91 ? -7.803 -6.554 19.518 1.00 69.12 91 THR A CA 1
ATOM 731 C C . THR A 1 91 ? -8.908 -6.557 18.471 1.00 69.12 91 THR A C 1
ATOM 733 O O . THR A 1 91 ? -8.782 -7.243 17.458 1.00 69.12 91 THR A O 1
ATOM 736 N N . LYS A 1 92 ? -9.998 -5.824 18.727 1.00 79.69 92 LYS A N 1
ATOM 737 C CA . LYS A 1 92 ? -11.001 -5.563 17.695 1.00 79.69 92 LYS A CA 1
ATOM 738 C C . LYS A 1 92 ? -10.400 -4.669 16.622 1.00 79.69 92 LYS A C 1
ATOM 740 O O . LYS A 1 92 ? -9.800 -3.638 16.926 1.00 79.69 92 LYS A O 1
ATOM 745 N N . ARG A 1 93 ? -10.584 -5.089 15.377 1.00 85.44 93 ARG A N 1
ATOM 746 C CA . ARG A 1 93 ? -10.148 -4.391 14.170 1.00 85.44 93 ARG A CA 1
ATOM 747 C C . ARG A 1 93 ? -11.369 -4.143 13.305 1.00 85.44 93 ARG A C 1
ATOM 749 O O . ARG A 1 93 ? -12.373 -4.837 13.444 1.00 85.44 93 ARG A O 1
ATOM 756 N N . GLY A 1 94 ? -11.283 -3.141 12.447 1.00 90.50 94 GLY A N 1
ATOM 757 C CA . GLY A 1 94 ? -12.212 -3.028 11.336 1.00 90.50 94 GLY A CA 1
ATOM 758 C C . GLY A 1 94 ? -11.646 -3.671 10.073 1.00 90.50 94 GLY A C 1
ATOM 759 O O . GLY A 1 94 ? -10.567 -4.272 10.109 1.00 90.50 94 GLY A O 1
ATOM 760 N N . PRO A 1 95 ? -12.358 -3.515 8.950 1.00 94.56 95 PRO A N 1
ATOM 761 C CA . PRO A 1 95 ? -11.934 -4.067 7.674 1.00 94.56 95 PRO A CA 1
ATOM 762 C C . PRO A 1 95 ? -10.635 -3.415 7.208 1.00 94.56 95 PRO A C 1
ATOM 764 O O . PRO A 1 95 ? -10.457 -2.196 7.332 1.00 94.56 95 PRO A O 1
ATOM 767 N N . PHE A 1 96 ? -9.745 -4.238 6.659 1.00 95.19 96 PHE A N 1
ATOM 768 C CA . PHE A 1 96 ? -8.445 -3.806 6.166 1.00 95.19 96 PHE A CA 1
ATOM 769 C C . PHE A 1 96 ? -8.107 -4.536 4.872 1.00 95.19 96 PHE A C 1
ATOM 771 O O . PHE A 1 96 ? -7.933 -5.755 4.847 1.00 95.19 96 PHE A O 1
ATOM 778 N N . THR A 1 97 ? -7.996 -3.764 3.796 1.00 96.31 97 THR A N 1
ATOM 779 C CA . THR A 1 97 ? -7.559 -4.245 2.486 1.00 96.31 97 THR A CA 1
ATOM 780 C C . THR A 1 97 ? -6.347 -3.446 2.031 1.00 96.31 97 THR A C 1
ATOM 782 O O . THR A 1 97 ? -6.313 -2.226 2.186 1.00 96.31 97 THR A O 1
ATOM 785 N N . ALA A 1 98 ? -5.358 -4.119 1.449 1.00 97.00 98 ALA A N 1
ATOM 786 C CA . ALA A 1 98 ? -4.327 -3.456 0.664 1.00 97.00 98 ALA A CA 1
ATOM 787 C C . ALA A 1 98 ? -4.603 -3.637 -0.829 1.00 97.00 98 ALA A C 1
ATOM 789 O O . ALA A 1 98 ? -5.014 -4.705 -1.285 1.00 97.00 98 ALA A O 1
ATOM 790 N N . PHE A 1 99 ? -4.324 -2.600 -1.599 1.00 97.19 99 PHE A N 1
ATOM 791 C CA . PHE A 1 99 ? -4.384 -2.599 -3.049 1.00 97.19 99 PHE A CA 1
ATOM 792 C C . PHE A 1 99 ? -2.997 -2.324 -3.603 1.00 97.19 99 PHE A C 1
ATOM 794 O O . PHE A 1 99 ? -2.242 -1.534 -3.046 1.00 97.19 99 PHE A O 1
ATOM 801 N N . VAL A 1 100 ? -2.661 -2.960 -4.717 1.00 97.25 100 VAL A N 1
ATOM 802 C CA . VAL A 1 100 ? -1.427 -2.678 -5.443 1.00 97.25 100 VAL A CA 1
ATOM 803 C C . VAL A 1 100 ? -1.773 -2.384 -6.889 1.00 97.25 100 VAL A C 1
ATOM 805 O O . VAL A 1 100 ? -2.276 -3.258 -7.599 1.00 97.25 100 VAL A O 1
ATOM 808 N N . TRP A 1 101 ? -1.484 -1.161 -7.316 1.00 97.00 101 TRP A N 1
ATOM 809 C CA . TRP A 1 101 ? -1.618 -0.701 -8.691 1.00 97.00 101 TRP A CA 1
ATOM 810 C C . TRP A 1 101 ? -0.243 -0.653 -9.337 1.00 97.00 101 TRP A C 1
ATOM 812 O O . TRP A 1 101 ? 0.647 0.050 -8.868 1.00 97.00 101 TRP A O 1
ATOM 822 N N . ARG A 1 102 ? -0.066 -1.414 -10.416 1.00 94.88 102 ARG A N 1
ATOM 823 C CA . ARG A 1 102 ? 1.187 -1.485 -11.174 1.00 94.88 102 ARG A CA 1
ATOM 824 C C . ARG A 1 102 ? 0.985 -0.958 -12.578 1.00 94.88 102 ARG A C 1
ATOM 826 O O . ARG A 1 102 ? 0.156 -1.496 -13.316 1.00 94.88 102 ARG A O 1
ATOM 833 N N . ALA A 1 103 ? 1.782 0.025 -12.971 1.00 93.50 103 ALA A N 1
ATOM 834 C CA . ALA A 1 103 ? 1.861 0.447 -14.359 1.00 93.50 103 ALA A CA 1
ATOM 835 C C . ALA A 1 103 ? 2.398 -0.700 -15.235 1.00 93.50 103 ALA A C 1
ATOM 837 O O . ALA A 1 103 ? 3.337 -1.417 -14.873 1.00 93.50 103 ALA A O 1
ATOM 838 N N . VAL A 1 104 ? 1.781 -0.899 -16.397 1.00 91.38 104 VAL A N 1
ATOM 839 C CA . VAL A 1 104 ? 2.200 -1.912 -17.368 1.00 91.38 104 VAL A CA 1
ATOM 840 C C . VAL A 1 104 ? 3.251 -1.314 -18.292 1.00 91.38 104 VAL A C 1
ATOM 842 O O . VAL A 1 104 ? 3.065 -0.226 -18.825 1.00 91.38 104 VAL A O 1
ATOM 845 N N . PHE A 1 105 ? 4.332 -2.057 -18.522 1.00 86.75 105 PHE A N 1
ATOM 846 C CA . PHE A 1 105 ? 5.402 -1.678 -19.441 1.00 86.75 105 PHE A CA 1
ATOM 847 C C . PHE A 1 105 ? 5.589 -2.758 -20.500 1.00 86.75 105 PHE A C 1
ATOM 849 O O . PHE A 1 105 ? 5.380 -3.945 -20.229 1.00 86.75 105 PHE A O 1
ATOM 856 N N . ASP A 1 106 ? 5.971 -2.342 -21.700 1.00 85.56 106 ASP A N 1
ATOM 857 C CA . ASP A 1 106 ? 6.292 -3.235 -22.800 1.00 85.56 106 ASP A CA 1
ATOM 858 C C . ASP A 1 106 ? 7.716 -3.811 -22.676 1.00 85.56 106 ASP A C 1
ATOM 860 O O . ASP A 1 106 ? 8.480 -3.498 -21.759 1.00 85.56 106 ASP A O 1
ATOM 864 N N . ARG A 1 107 ? 8.102 -4.637 -23.652 1.00 78.00 107 ARG A N 1
ATOM 865 C CA . ARG A 1 107 ? 9.442 -5.239 -23.751 1.00 78.00 107 ARG A CA 1
ATOM 866 C C . ARG A 1 107 ? 10.582 -4.246 -24.035 1.00 78.00 107 ARG A C 1
ATOM 868 O O . ARG A 1 107 ? 11.712 -4.675 -24.204 1.00 78.00 107 ARG A O 1
ATOM 875 N N . ASN A 1 108 ? 10.313 -2.955 -24.147 1.00 77.25 108 ASN A N 1
ATOM 876 C CA . ASN A 1 108 ? 11.323 -1.910 -24.302 1.00 77.25 108 ASN A CA 1
ATOM 877 C C . ASN A 1 108 ? 11.390 -1.008 -23.057 1.00 77.25 108 ASN A C 1
ATOM 879 O O . ASN A 1 108 ? 12.163 -0.051 -23.032 1.00 77.25 108 ASN A O 1
ATOM 883 N N . GLY A 1 109 ? 10.588 -1.308 -22.025 1.00 76.50 109 GLY A N 1
ATOM 884 C CA . GLY A 1 109 ? 10.496 -0.493 -20.818 1.00 76.50 109 GLY A CA 1
ATOM 885 C C . GLY A 1 109 ? 9.640 0.758 -21.014 1.00 76.50 109 GLY A C 1
ATOM 886 O O . GLY A 1 109 ? 9.739 1.687 -20.219 1.00 76.50 109 GLY A O 1
ATOM 887 N N . GLU A 1 110 ? 8.811 0.804 -22.059 1.00 84.44 110 GLU A N 1
ATOM 888 C CA . GLU A 1 110 ? 7.892 1.911 -22.321 1.00 84.44 110 GLU A CA 1
ATOM 889 C C . GLU A 1 110 ? 6.533 1.630 -21.683 1.00 84.44 110 GLU A C 1
ATOM 891 O O . GLU A 1 110 ? 6.030 0.504 -21.721 1.00 84.44 110 GLU A O 1
ATOM 896 N N . GLN A 1 111 ? 5.956 2.648 -21.043 1.00 87.62 111 GLN A N 1
ATOM 897 C CA . GLN A 1 111 ? 4.662 2.534 -20.379 1.00 87.62 111 GLN A CA 1
ATOM 898 C C . GLN A 1 111 ? 3.576 2.291 -21.428 1.00 87.62 111 GLN A C 1
ATOM 900 O O . GLN A 1 111 ? 3.463 3.017 -22.413 1.00 87.62 111 GLN A O 1
ATOM 905 N N . VAL A 1 112 ? 2.789 1.240 -21.224 1.00 91.88 112 VAL A N 1
ATOM 906 C CA . VAL A 1 112 ? 1.691 0.878 -22.116 1.00 91.88 112 VAL A CA 1
ATOM 907 C C . VAL A 1 112 ? 0.489 1.733 -21.758 1.00 91.88 112 VAL A C 1
ATOM 909 O O . VAL A 1 112 ? 0.039 1.688 -20.614 1.00 91.88 112 VAL A O 1
ATOM 912 N N . SER A 1 113 ? -0.059 2.452 -22.732 1.00 92.19 113 SER A N 1
ATOM 913 C CA . SER A 1 113 ? -1.326 3.167 -22.573 1.00 92.19 113 SER A CA 1
ATOM 914 C C . SER A 1 113 ? -2.539 2.293 -22.920 1.00 92.19 113 SER A C 1
ATOM 916 O O . SER A 1 113 ? -2.432 1.306 -23.655 1.00 92.19 113 SER A O 1
ATOM 918 N N . ASP A 1 114 ? -3.698 2.644 -22.376 1.00 91.62 114 ASP A N 1
ATOM 919 C CA . ASP A 1 114 ? -5.009 2.140 -22.768 1.00 91.62 114 ASP A CA 1
ATOM 920 C C . ASP A 1 114 ? -5.561 2.870 -24.011 1.00 91.62 114 ASP A C 1
ATOM 922 O O . ASP A 1 114 ? -4.855 3.631 -24.678 1.00 91.62 114 ASP A O 1
ATOM 926 N N . ALA A 1 115 ? -6.821 2.594 -24.364 1.00 91.06 115 ALA A N 1
ATOM 927 C CA . ALA A 1 115 ? -7.469 3.165 -25.546 1.00 91.06 115 ALA A CA 1
ATOM 928 C C . ALA A 1 115 ? -7.694 4.685 -25.452 1.00 91.06 115 ALA A C 1
ATOM 930 O O . ALA A 1 115 ? -7.775 5.342 -26.490 1.00 91.06 115 ALA A O 1
ATOM 931 N N . ASP A 1 116 ? -7.757 5.231 -24.236 1.00 90.25 116 ASP A N 1
ATOM 932 C CA . ASP A 1 116 ? -7.956 6.655 -23.966 1.00 90.25 116 ASP A CA 1
ATOM 933 C C . ASP A 1 116 ? -6.616 7.402 -23.819 1.00 90.25 116 ASP A C 1
ATOM 935 O O . ASP A 1 116 ? -6.584 8.607 -23.567 1.00 90.25 116 ASP A O 1
ATOM 939 N N . GLY A 1 117 ? -5.493 6.697 -24.003 1.00 87.88 117 GLY A N 1
ATOM 940 C CA . GLY A 1 117 ? -4.143 7.241 -23.893 1.00 87.88 117 GLY A CA 1
ATOM 941 C C . GLY A 1 117 ? -3.607 7.300 -22.462 1.00 87.88 117 GLY A C 1
ATOM 942 O O . GLY A 1 117 ? -2.476 7.750 -22.269 1.00 87.88 117 GLY A O 1
ATOM 943 N N . ARG A 1 118 ? -4.362 6.812 -21.470 1.00 90.75 118 ARG A N 1
ATOM 944 C CA . ARG A 1 118 ? -3.937 6.769 -20.064 1.00 90.75 118 ARG A CA 1
ATOM 945 C C . ARG A 1 118 ? -3.061 5.551 -19.790 1.00 90.75 118 ARG A C 1
ATOM 947 O O . ARG A 1 118 ? -3.157 4.563 -20.512 1.00 90.75 118 ARG A O 1
ATOM 954 N N . PRO A 1 119 ? -2.203 5.563 -18.762 1.00 91.50 119 PRO A N 1
ATOM 955 C CA . PRO A 1 119 ? -1.462 4.388 -18.339 1.00 91.50 119 PRO A CA 1
ATOM 956 C C . PRO A 1 119 ? -2.344 3.168 -18.107 1.00 91.50 119 PRO A C 1
ATOM 958 O O . PRO A 1 119 ? -3.268 3.176 -17.298 1.00 91.50 119 PRO A O 1
ATOM 961 N N . ARG A 1 120 ? -1.986 2.052 -18.737 1.00 95.12 120 ARG A N 1
ATOM 962 C CA . ARG A 1 120 ? -2.576 0.765 -18.400 1.00 95.12 120 ARG A CA 1
ATOM 963 C C . ARG A 1 120 ? -2.049 0.320 -17.040 1.00 95.12 120 ARG A C 1
ATOM 965 O O . ARG A 1 120 ? -0.843 0.144 -16.859 1.00 95.12 120 ARG A O 1
ATOM 972 N N . ILE A 1 121 ? -2.963 0.058 -16.113 1.00 95.25 121 ILE A N 1
ATOM 973 C CA . ILE A 1 121 ? -2.656 -0.335 -14.736 1.00 95.25 121 ILE A CA 1
ATOM 974 C C . ILE A 1 121 ? -3.192 -1.746 -14.458 1.00 95.25 121 ILE A C 1
ATOM 976 O O . ILE A 1 121 ? -4.265 -2.132 -14.922 1.00 95.25 121 ILE A O 1
ATOM 980 N N . ARG A 1 122 ? -2.429 -2.549 -13.711 1.00 95.50 122 ARG A N 1
ATOM 981 C CA . ARG A 1 122 ? -2.876 -3.827 -13.137 1.00 95.50 122 ARG A CA 1
ATOM 982 C C . ARG A 1 122 ? -3.124 -3.650 -11.647 1.00 95.50 122 ARG A C 1
ATOM 984 O O . ARG A 1 122 ? -2.220 -3.222 -10.937 1.00 95.50 122 ARG A O 1
ATOM 991 N N . LYS A 1 123 ? -4.317 -4.032 -11.192 1.00 95.62 123 LYS A N 1
ATOM 992 C CA . LYS A 1 123 ? -4.721 -3.993 -9.784 1.00 95.62 123 LYS A CA 1
ATOM 993 C C . LYS A 1 123 ? -4.652 -5.390 -9.167 1.00 95.62 123 LYS A C 1
ATOM 995 O O . LYS A 1 123 ? -5.059 -6.370 -9.790 1.00 95.62 123 LYS A O 1
ATOM 1000 N N . SER A 1 124 ? -4.159 -5.470 -7.941 1.00 95.81 124 SER A N 1
ATOM 1001 C CA . SER A 1 124 ? -4.261 -6.646 -7.070 1.00 95.81 124 SER A CA 1
ATOM 1002 C C . SER A 1 124 ? -4.764 -6.204 -5.702 1.00 95.81 124 SER A C 1
ATOM 1004 O O . SER A 1 124 ? -4.413 -5.115 -5.253 1.00 95.81 124 SER A O 1
ATOM 1006 N N . ASN A 1 125 ? -5.586 -7.022 -5.056 1.00 95.56 125 ASN A N 1
ATOM 1007 C CA . ASN A 1 125 ? -6.176 -6.751 -3.749 1.00 95.56 125 ASN A CA 1
ATOM 1008 C C . ASN A 1 125 ? -5.809 -7.864 -2.765 1.00 95.56 125 ASN A C 1
ATOM 1010 O O . ASN A 1 125 ? -5.810 -9.032 -3.142 1.00 95.56 125 ASN A O 1
ATOM 1014 N N . TYR A 1 126 ? -5.528 -7.474 -1.525 1.00 96.50 126 TYR A N 1
ATOM 1015 C CA . TYR A 1 126 ? -5.115 -8.349 -0.432 1.00 96.50 126 TYR A CA 1
ATOM 1016 C C . TYR A 1 126 ? -5.992 -8.042 0.778 1.00 96.50 126 TYR A C 1
ATOM 1018 O O . TYR A 1 126 ? -5.951 -6.921 1.294 1.00 96.50 126 TYR A O 1
ATOM 1026 N N . ILE A 1 127 ? -6.827 -8.994 1.190 1.00 96.12 127 ILE A N 1
ATOM 1027 C CA . ILE A 1 127 ? -7.819 -8.777 2.252 1.00 96.12 127 ILE A CA 1
ATOM 1028 C C . ILE A 1 127 ? -7.259 -9.342 3.554 1.00 96.12 127 ILE A C 1
ATOM 1030 O O . ILE A 1 127 ? -7.256 -10.547 3.770 1.00 96.12 127 ILE A O 1
ATOM 1034 N N . PHE A 1 128 ? -6.792 -8.459 4.434 1.00 96.25 128 PHE A N 1
ATOM 1035 C CA . PHE A 1 128 ? -6.205 -8.853 5.716 1.00 96.25 128 PHE A CA 1
ATOM 1036 C C . PHE A 1 128 ? -7.256 -9.031 6.802 1.00 96.25 128 PHE A C 1
ATOM 1038 O O . PHE A 1 128 ? -7.153 -9.960 7.600 1.00 96.25 128 PHE A O 1
ATOM 1045 N N . CYS A 1 129 ? -8.253 -8.143 6.826 1.00 94.62 129 CYS A N 1
ATOM 1046 C CA . CYS A 1 129 ? -9.430 -8.255 7.677 1.00 94.62 129 CYS A CA 1
ATOM 1047 C C . CYS A 1 129 ? -10.699 -8.117 6.842 1.00 94.62 129 CYS A C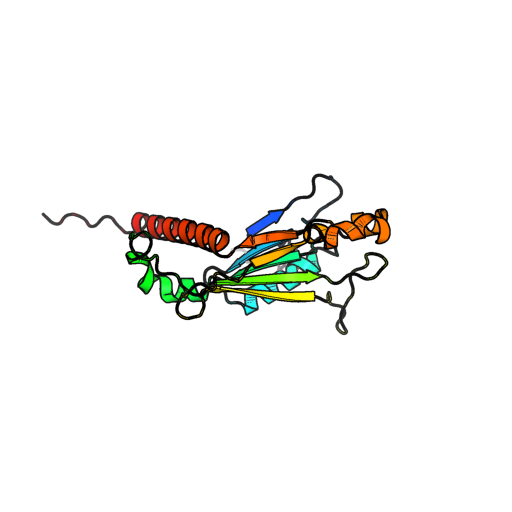 1
ATOM 1049 O O . CYS A 1 129 ? -10.825 -7.159 6.071 1.00 94.62 129 CYS A O 1
ATOM 1051 N N . ASP A 1 130 ? -11.631 -9.049 7.033 1.00 92.88 130 ASP A N 1
ATOM 1052 C CA . ASP A 1 130 ? -12.953 -9.009 6.411 1.00 92.88 130 ASP A CA 1
ATOM 1053 C C . ASP A 1 130 ? -13.840 -7.886 6.985 1.00 92.88 130 ASP A C 1
ATOM 1055 O O . ASP A 1 130 ? -13.425 -7.096 7.840 1.00 92.88 130 ASP A O 1
ATOM 1059 N N . ASP A 1 131 ? -15.080 -7.805 6.497 1.00 90.62 131 ASP A N 1
ATOM 1060 C CA . ASP A 1 131 ? -16.038 -6.778 6.916 1.00 90.62 131 ASP A CA 1
ATOM 1061 C C . ASP A 1 131 ? -16.440 -6.872 8.406 1.00 90.62 131 ASP A C 1
ATOM 1063 O O . ASP A 1 131 ? -16.881 -5.874 8.980 1.00 90.62 131 ASP A O 1
ATOM 1067 N N . ASP A 1 132 ? -16.222 -8.026 9.044 1.00 87.19 132 ASP A N 1
ATOM 1068 C CA . ASP A 1 132 ? -16.468 -8.275 10.468 1.00 87.19 132 ASP A CA 1
ATOM 1069 C C . ASP A 1 132 ? -15.195 -8.103 11.329 1.00 87.19 132 ASP A C 1
ATOM 1071 O O . ASP A 1 132 ? -15.240 -8.231 12.556 1.00 87.19 132 ASP A O 1
ATOM 1075 N N . GLY A 1 133 ? -14.051 -7.796 10.706 1.00 86.00 133 GLY A N 1
ATOM 1076 C CA . GLY A 1 133 ? -12.759 -7.638 11.373 1.00 86.00 133 GLY A CA 1
ATOM 1077 C C . GLY A 1 133 ? -12.020 -8.954 11.646 1.00 86.00 133 GLY A C 1
ATOM 1078 O O . GLY A 1 133 ? -11.039 -8.953 12.400 1.00 86.00 133 GLY A O 1
ATOM 1079 N N . ASN A 1 134 ? -12.451 -10.075 11.058 1.00 90.69 134 ASN A N 1
ATOM 1080 C CA . ASN A 1 134 ? -11.740 -11.348 11.167 1.00 90.69 134 ASN A CA 1
ATOM 1081 C C . ASN A 1 134 ? -10.532 -11.365 10.234 1.00 90.69 134 ASN A C 1
ATOM 1083 O O . ASN A 1 134 ? -10.616 -10.958 9.078 1.00 90.69 134 ASN A O 1
ATOM 1087 N N . ALA A 1 135 ? -9.406 -11.862 10.741 1.00 92.69 135 ALA A N 1
ATOM 1088 C CA . ALA A 1 135 ? -8.159 -11.915 9.996 1.00 92.69 135 ALA A CA 1
ATOM 1089 C C . ALA A 1 135 ? -8.064 -13.148 9.086 1.00 92.69 135 ALA A C 1
ATOM 1091 O O . ALA A 1 135 ? -8.254 -14.271 9.563 1.00 92.69 135 ALA A O 1
ATOM 1092 N N . ASP A 1 136 ? -7.653 -12.961 7.831 1.00 93.50 136 ASP A N 1
ATOM 1093 C CA . ASP A 1 136 ? -7.213 -14.062 6.968 1.00 93.50 136 ASP A CA 1
ATOM 1094 C C . ASP A 1 136 ? -5.702 -14.266 7.106 1.00 93.50 136 ASP A C 1
ATOM 1096 O O . ASP A 1 136 ? -4.901 -13.615 6.448 1.00 93.50 136 ASP A O 1
ATOM 1100 N N . LEU A 1 137 ? -5.289 -15.209 7.955 1.00 93.06 137 LEU A N 1
ATOM 1101 C CA . LEU A 1 137 ? -3.868 -15.474 8.210 1.00 93.06 137 LEU A CA 1
ATOM 1102 C C . LEU A 1 137 ? -3.110 -16.072 7.012 1.00 93.06 137 LEU A C 1
ATOM 1104 O O . LEU A 1 137 ? -1.886 -16.208 7.085 1.00 93.06 137 LEU A O 1
ATOM 1108 N N . SER A 1 138 ? -3.806 -16.467 5.943 1.00 94.19 138 SER A N 1
ATOM 1109 C CA . SER A 1 138 ? -3.174 -16.977 4.726 1.00 94.19 138 SER A CA 1
ATOM 1110 C C . SER A 1 138 ? -2.742 -15.865 3.768 1.00 94.19 138 SER A C 1
ATOM 1112 O O . SER A 1 138 ? -1.866 -16.102 2.932 1.00 94.19 138 SER A O 1
ATOM 1114 N N . GLU A 1 139 ? -3.292 -14.659 3.930 1.00 95.94 139 GLU A N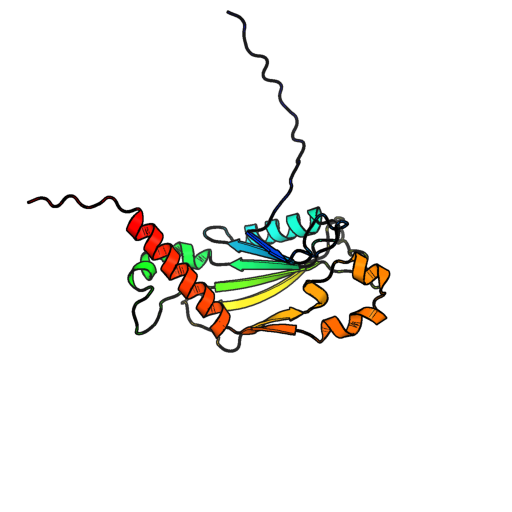 1
ATOM 1115 C CA . GLU A 1 139 ? -3.050 -13.532 3.039 1.00 95.94 139 GLU A CA 1
ATOM 1116 C C . GLU A 1 139 ? -1.633 -12.960 3.201 1.00 95.94 139 GLU A C 1
ATOM 1118 O O . GLU A 1 139 ? -1.062 -12.907 4.305 1.00 95.94 139 GLU A O 1
ATOM 1123 N N . ARG A 1 140 ? -1.047 -12.538 2.075 1.00 95.38 140 ARG A N 1
ATOM 1124 C CA . ARG A 1 140 ? 0.311 -11.978 2.009 1.00 95.38 140 ARG A CA 1
ATOM 1125 C C . ARG A 1 140 ? 0.391 -10.897 0.945 1.00 95.38 140 ARG A C 1
ATOM 1127 O O . ARG A 1 140 ? 0.253 -11.191 -0.239 1.00 95.38 140 ARG A O 1
ATOM 1134 N N . LEU A 1 141 ? 0.722 -9.670 1.344 1.00 94.88 141 LEU A N 1
ATOM 1135 C CA . LEU A 1 141 ? 1.060 -8.625 0.381 1.00 94.88 141 LEU A CA 1
ATOM 1136 C C . LEU A 1 141 ? 2.383 -8.992 -0.295 1.00 94.88 141 LEU A C 1
ATOM 1138 O O . LEU A 1 141 ? 3.412 -9.109 0.370 1.00 94.88 141 LEU A O 1
ATOM 1142 N N . GLN A 1 142 ? 2.349 -9.155 -1.617 1.00 93.56 142 GLN A N 1
ATOM 1143 C CA . GLN A 1 142 ? 3.526 -9.472 -2.423 1.00 93.56 142 GLN A CA 1
ATOM 1144 C C . GLN A 1 142 ? 3.947 -8.269 -3.268 1.00 93.56 142 GLN A C 1
ATOM 1146 O O . GLN A 1 142 ? 3.218 -7.829 -4.169 1.00 93.56 142 GLN A O 1
ATOM 1151 N N . LEU A 1 143 ? 5.160 -7.782 -3.007 1.00 92.56 143 LEU A N 1
ATOM 1152 C CA . LEU A 1 143 ? 5.861 -6.804 -3.833 1.00 92.56 143 LEU A CA 1
ATOM 1153 C C . LEU A 1 143 ? 7.109 -7.467 -4.416 1.00 92.56 143 LEU A C 1
ATOM 1155 O O . LEU A 1 143 ? 7.909 -8.045 -3.691 1.00 92.56 143 LEU A O 1
ATOM 1159 N N . SER A 1 144 ? 7.276 -7.411 -5.729 1.00 89.75 144 SER A N 1
ATOM 1160 C CA . SER A 1 144 ? 8.504 -7.870 -6.389 1.00 89.75 144 SER A CA 1
ATOM 1161 C C . SER A 1 144 ? 9.590 -6.804 -6.260 1.00 89.75 144 SER A C 1
ATOM 1163 O O . SER A 1 144 ? 9.266 -5.620 -6.185 1.00 89.75 144 SER A O 1
ATOM 1165 N N . LEU A 1 145 ? 10.875 -7.169 -6.309 1.00 85.38 145 LEU A N 1
ATOM 1166 C CA . LEU A 1 145 ? 11.952 -6.167 -6.367 1.00 85.38 145 LEU A CA 1
ATOM 1167 C C . LEU A 1 145 ? 11.790 -5.225 -7.565 1.00 85.38 145 LEU A C 1
ATOM 1169 O O . LEU A 1 145 ? 12.136 -4.049 -7.495 1.00 85.38 145 LEU A O 1
ATOM 1173 N N . ARG A 1 146 ? 11.183 -5.710 -8.645 1.00 85.12 146 ARG A N 1
ATOM 1174 C CA . ARG A 1 146 ? 10.859 -4.911 -9.826 1.00 85.12 146 ARG A CA 1
ATOM 1175 C C . ARG A 1 146 ? 9.892 -3.756 -9.541 1.00 85.12 146 ARG A C 1
ATOM 1177 O O . ARG A 1 146 ? 9.887 -2.778 -10.289 1.00 85.12 146 ARG A O 1
ATOM 1184 N N . ASP A 1 147 ? 9.071 -3.850 -8.497 1.00 88.69 147 ASP A N 1
ATOM 1185 C CA . ASP A 1 147 ? 8.156 -2.775 -8.092 1.00 88.69 147 ASP A CA 1
ATOM 1186 C C . ASP A 1 147 ? 8.912 -1.540 -7.568 1.00 88.69 147 ASP A C 1
ATOM 1188 O O . ASP A 1 147 ? 8.353 -0.446 -7.576 1.00 88.69 147 ASP A O 1
ATOM 1192 N N . PHE A 1 148 ? 10.183 -1.706 -7.186 1.00 87.12 148 PHE A N 1
ATOM 1193 C CA . PHE A 1 148 ? 11.067 -0.677 -6.627 1.00 87.12 148 PHE A CA 1
ATOM 1194 C C . PHE A 1 148 ? 12.041 -0.088 -7.657 1.00 87.12 148 PHE A C 1
ATOM 1196 O O . PHE A 1 148 ? 12.846 0.773 -7.313 1.00 87.12 148 PHE A O 1
ATOM 1203 N N . VAL A 1 149 ? 12.006 -0.550 -8.911 1.00 82.81 149 VAL A N 1
ATOM 1204 C CA . VAL A 1 149 ? 12.972 -0.143 -9.940 1.00 82.81 149 VAL A CA 1
ATOM 1205 C C . VAL A 1 149 ? 12.315 0.796 -10.957 1.00 82.81 149 VAL A C 1
ATOM 1207 O O . VAL A 1 149 ? 11.313 0.411 -11.569 1.00 82.81 149 VAL A O 1
ATOM 1210 N N . PRO A 1 150 ? 12.874 1.996 -11.208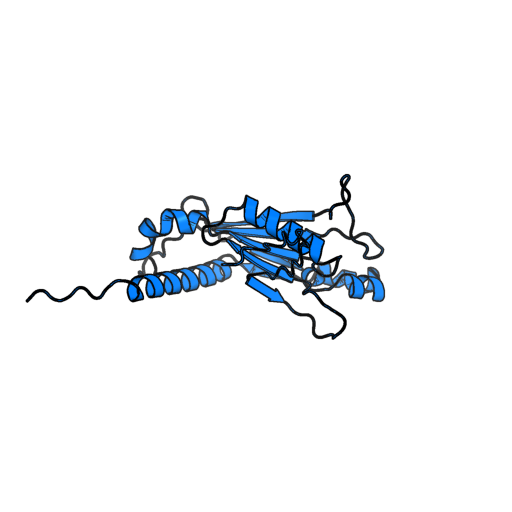 1.00 78.56 150 PRO A N 1
ATOM 1211 C CA . PRO A 1 150 ? 12.363 2.906 -12.230 1.00 78.56 150 PRO A CA 1
ATOM 1212 C C . PRO A 1 150 ? 12.428 2.313 -13.646 1.00 78.56 150 PRO A C 1
ATOM 1214 O O . PRO A 1 150 ? 13.371 1.604 -14.003 1.00 78.56 150 PRO A O 1
ATOM 1217 N N . ALA A 1 151 ? 11.483 2.680 -14.518 1.00 76.81 151 ALA A N 1
ATOM 1218 C CA . ALA A 1 151 ? 11.443 2.164 -15.892 1.00 76.81 151 ALA A CA 1
ATOM 1219 C C . ALA A 1 151 ? 12.704 2.490 -16.716 1.00 76.81 151 ALA A C 1
ATOM 1221 O O . ALA A 1 151 ? 13.091 1.717 -17.590 1.00 76.81 151 ALA A O 1
ATOM 1222 N N . ARG A 1 152 ? 13.383 3.608 -16.420 1.00 75.81 152 ARG A N 1
ATOM 1223 C CA . ARG A 1 152 ? 14.633 3.993 -17.097 1.00 75.81 152 ARG A CA 1
ATOM 1224 C C . ARG A 1 152 ? 15.783 3.028 -16.816 1.00 75.81 152 ARG A C 1
ATOM 1226 O O . ARG A 1 152 ? 16.519 2.722 -17.748 1.00 75.81 152 ARG A O 1
ATOM 1233 N N . VAL A 1 153 ? 15.896 2.513 -15.589 1.00 78.38 153 VAL A N 1
ATOM 1234 C CA . VAL A 1 153 ? 16.887 1.479 -15.243 1.00 78.38 153 VAL A CA 1
ATOM 1235 C C . VAL A 1 153 ? 16.613 0.219 -16.059 1.00 78.38 153 VAL A C 1
ATOM 1237 O O . VAL A 1 153 ? 17.505 -0.307 -16.711 1.00 78.38 153 VAL A O 1
ATOM 1240 N N . ILE A 1 154 ? 15.349 -0.202 -16.130 1.00 74.75 154 ILE A N 1
ATOM 1241 C CA . ILE A 1 154 ? 14.935 -1.361 -16.935 1.00 74.75 154 ILE A CA 1
ATOM 1242 C C . ILE A 1 154 ? 15.249 -1.150 -18.425 1.00 74.75 154 ILE A C 1
ATOM 1244 O O . ILE A 1 154 ? 15.693 -2.073 -19.105 1.00 74.75 154 ILE A O 1
ATOM 1248 N N . LYS A 1 155 ? 15.035 0.065 -18.945 1.00 76.44 155 LYS A N 1
ATOM 1249 C CA . LYS A 1 155 ? 15.344 0.411 -20.339 1.00 76.44 155 LYS A CA 1
ATOM 1250 C C . LYS A 1 155 ? 16.850 0.389 -20.622 1.00 76.44 155 LYS A C 1
ATOM 1252 O O . LYS A 1 155 ? 17.241 -0.026 -21.709 1.00 76.44 155 LYS A O 1
ATOM 1257 N N . ALA A 1 156 ? 17.676 0.824 -19.670 1.00 78.56 156 ALA A N 1
ATOM 1258 C CA . ALA A 1 156 ? 19.133 0.819 -19.792 1.00 78.56 156 ALA A CA 1
ATOM 1259 C C . ALA A 1 156 ? 19.717 -0.603 -19.725 1.00 78.56 156 ALA A C 1
ATOM 1261 O O . ALA A 1 156 ? 20.509 -0.976 -20.587 1.00 78.56 156 ALA A O 1
ATOM 1262 N N . GLU A 1 157 ? 19.272 -1.401 -18.754 1.00 75.00 157 GLU A N 1
ATOM 1263 C CA . GLU A 1 157 ? 19.775 -2.761 -18.505 1.00 75.00 157 GLU A CA 1
ATOM 1264 C C . GLU A 1 157 ? 19.155 -3.824 -19.431 1.00 75.00 157 GLU A C 1
ATOM 1266 O O . GLU A 1 157 ? 19.662 -4.940 -19.530 1.00 75.00 157 GLU A O 1
ATOM 1271 N N . GLN A 1 158 ? 18.078 -3.469 -20.146 1.00 69.75 158 GLN A N 1
ATOM 1272 C CA . GLN A 1 158 ? 17.229 -4.368 -20.936 1.00 69.75 158 GLN A CA 1
ATOM 1273 C C . GLN A 1 158 ? 16.556 -5.463 -20.081 1.00 69.75 158 GLN A C 1
ATOM 1275 O O . GLN A 1 158 ? 17.011 -5.836 -19.002 1.00 69.75 158 GLN A O 1
ATOM 1280 N N . TRP A 1 159 ? 15.430 -6.011 -20.557 1.00 64.62 159 TRP A N 1
ATOM 1281 C CA . TRP A 1 159 ? 14.629 -6.968 -19.771 1.00 64.62 159 TRP A CA 1
ATOM 1282 C C . TRP A 1 159 ? 15.394 -8.210 -19.324 1.00 64.62 159 TRP A C 1
ATOM 1284 O O . TRP A 1 159 ? 15.147 -8.712 -18.231 1.00 64.62 159 TRP A O 1
ATOM 1294 N N . ASP A 1 160 ? 16.339 -8.676 -20.136 1.00 68.19 160 ASP A N 1
ATOM 1295 C CA . ASP A 1 160 ? 17.147 -9.848 -19.809 1.00 68.19 160 ASP A CA 1
ATOM 1296 C C . ASP A 1 160 ? 18.081 -9.610 -18.610 1.00 68.19 160 ASP A C 1
ATOM 1298 O O . ASP A 1 160 ? 18.407 -10.571 -17.912 1.00 68.19 160 ASP A O 1
ATOM 1302 N N . GLY A 1 161 ? 18.466 -8.354 -18.345 1.00 67.00 161 GLY A N 1
ATOM 1303 C CA . GLY A 1 161 ? 19.314 -7.960 -17.216 1.00 67.00 161 GLY A CA 1
ATOM 1304 C C . GLY A 1 161 ? 18.570 -7.818 -15.886 1.00 67.00 161 GLY A C 1
ATOM 1305 O O . GLY A 1 161 ? 19.193 -7.856 -14.831 1.00 67.00 161 GLY A O 1
ATOM 1306 N N . VAL A 1 162 ? 17.237 -7.698 -15.916 1.00 68.12 162 VAL A N 1
ATOM 1307 C CA . VAL A 1 162 ? 16.403 -7.469 -14.717 1.00 68.12 162 VAL A CA 1
ATOM 1308 C C . VAL A 1 162 ? 15.340 -8.545 -14.483 1.00 68.12 162 VAL A C 1
ATOM 1310 O O . VAL A 1 162 ? 14.540 -8.428 -13.557 1.00 68.12 162 VAL A O 1
ATOM 1313 N N . LYS A 1 163 ? 15.309 -9.599 -15.305 1.00 68.81 163 LYS A N 1
ATOM 1314 C CA . LYS A 1 163 ? 14.309 -10.677 -15.224 1.00 68.81 163 LYS A CA 1
ATOM 1315 C C . LYS A 1 163 ? 14.278 -11.376 -13.858 1.00 68.81 163 LYS A C 1
ATOM 1317 O O . LYS A 1 163 ? 13.204 -11.713 -13.377 1.00 68.81 163 LYS A O 1
ATOM 1322 N N . ASP A 1 164 ? 15.432 -11.513 -13.206 1.00 75.06 164 ASP A N 1
ATOM 1323 C CA . ASP A 1 164 ? 15.550 -12.201 -11.914 1.00 75.06 164 ASP A CA 1
ATOM 1324 C C . ASP A 1 164 ? 14.915 -11.382 -10.764 1.00 75.06 164 ASP A C 1
ATOM 1326 O O . ASP A 1 164 ? 14.672 -11.905 -9.677 1.00 75.06 164 ASP A O 1
ATOM 1330 N N . LEU A 1 165 ? 14.586 -10.100 -10.999 1.00 77.69 165 LEU A N 1
ATOM 1331 C CA . LEU A 1 165 ? 13.883 -9.248 -10.033 1.00 77.69 165 LEU A CA 1
ATOM 1332 C C . LEU A 1 165 ? 12.388 -9.573 -9.909 1.00 77.69 165 LEU A C 1
ATOM 1334 O O . LEU A 1 165 ? 11.768 -9.151 -8.931 1.00 77.69 165 LEU A O 1
ATOM 1338 N N . ASP A 1 166 ? 11.802 -10.288 -10.876 1.00 72.81 166 ASP A N 1
ATOM 1339 C CA . ASP A 1 166 ? 10.408 -10.747 -10.788 1.00 72.81 166 ASP A CA 1
ATOM 1340 C C . ASP A 1 166 ? 10.250 -11.876 -9.754 1.00 72.81 166 ASP A C 1
ATOM 1342 O O . ASP A 1 166 ? 9.220 -11.963 -9.078 1.00 72.81 166 ASP A O 1
ATOM 1346 N N . ASP A 1 167 ? 11.279 -12.715 -9.601 1.00 76.06 167 ASP A N 1
ATOM 1347 C CA . ASP A 1 167 ? 11.255 -13.883 -8.714 1.00 76.06 167 ASP A CA 1
ATOM 1348 C C . ASP A 1 167 ? 11.573 -13.522 -7.255 1.00 76.06 167 ASP A C 1
ATOM 1350 O O . ASP A 1 167 ? 11.142 -14.207 -6.322 1.00 76.06 167 ASP A O 1
ATOM 1354 N N . ALA A 1 168 ? 12.291 -12.420 -7.038 1.00 82.50 168 ALA A N 1
ATOM 1355 C CA . ALA A 1 168 ? 12.583 -11.903 -5.711 1.00 82.50 168 ALA A CA 1
ATOM 1356 C C . ALA A 1 168 ? 11.401 -11.078 -5.176 1.00 82.50 168 ALA A C 1
ATOM 1358 O O . ALA A 1 168 ? 11.114 -9.981 -5.661 1.00 82.50 168 ALA A O 1
ATOM 1359 N N . LYS A 1 169 ? 10.726 -11.602 -4.147 1.00 86.69 169 LYS A N 1
ATOM 1360 C CA . LYS A 1 169 ? 9.553 -10.974 -3.530 1.00 86.69 169 LYS A CA 1
ATOM 1361 C C . LYS A 1 169 ? 9.829 -10.535 -2.097 1.00 86.69 169 LYS A C 1
ATOM 1363 O O . LYS A 1 169 ? 10.291 -11.323 -1.274 1.00 86.69 169 LYS A O 1
ATOM 1368 N N . LEU A 1 170 ? 9.472 -9.293 -1.797 1.00 90.06 170 LEU A N 1
ATOM 1369 C CA . LEU A 1 170 ? 9.168 -8.849 -0.448 1.00 90.06 170 LEU A CA 1
ATOM 1370 C C . LEU A 1 170 ? 7.738 -9.291 -0.123 1.00 90.06 170 LEU A C 1
ATOM 1372 O O . LEU A 1 170 ? 6.778 -8.839 -0.753 1.00 90.06 170 LEU A O 1
ATOM 1376 N N . GLU A 1 171 ? 7.607 -10.178 0.858 1.00 92.75 171 GLU A N 1
ATOM 1377 C CA . GLU A 1 171 ? 6.312 -10.601 1.382 1.00 92.75 171 GLU A CA 1
ATOM 1378 C C . GLU A 1 171 ? 6.076 -9.975 2.753 1.00 92.75 171 GLU A C 1
ATOM 1380 O O . GLU A 1 171 ? 6.901 -10.110 3.657 1.00 92.75 171 GLU A O 1
ATOM 1385 N N . LEU A 1 172 ? 4.928 -9.321 2.909 1.00 93.81 172 LEU A N 1
ATOM 1386 C CA . LEU A 1 172 ? 4.427 -8.883 4.205 1.00 93.81 172 LEU A CA 1
ATOM 1387 C C . LEU A 1 172 ? 3.214 -9.742 4.546 1.00 93.81 172 LEU A C 1
ATOM 1389 O O . LEU A 1 172 ? 2.155 -9.635 3.922 1.00 93.81 172 LEU A O 1
ATOM 1393 N N . ASP A 1 173 ? 3.402 -10.648 5.503 1.00 95.19 173 ASP A N 1
ATOM 1394 C CA . ASP A 1 173 ? 2.336 -11.529 5.963 1.00 95.19 173 ASP A CA 1
ATOM 1395 C C . ASP A 1 173 ? 1.272 -10.776 6.769 1.00 95.19 173 ASP A C 1
ATOM 1397 O O . ASP A 1 173 ? 1.488 -9.680 7.296 1.00 95.19 173 ASP A O 1
ATOM 1401 N N . THR A 1 174 ? 0.102 -11.399 6.890 1.00 94.94 174 THR A N 1
ATOM 1402 C CA . THR A 1 174 ? -1.016 -10.845 7.657 1.00 94.94 174 THR A CA 1
ATOM 1403 C C . THR A 1 174 ? -0.633 -10.492 9.090 1.00 94.94 174 THR A C 1
ATOM 1405 O O . THR A 1 174 ? -1.048 -9.454 9.591 1.00 94.94 174 THR A O 1
ATOM 1408 N N . THR A 1 175 ? 0.194 -11.296 9.761 1.00 94.25 175 THR A N 1
ATOM 1409 C CA . THR A 1 175 ? 0.553 -11.028 11.165 1.00 94.25 175 THR A CA 1
ATOM 1410 C C . THR A 1 175 ? 1.315 -9.710 11.291 1.00 94.25 175 THR A C 1
ATOM 1412 O O . THR A 1 175 ? 1.026 -8.900 12.171 1.00 94.25 175 THR A O 1
ATOM 1415 N N . THR A 1 176 ? 2.250 -9.474 10.376 1.00 94.88 176 THR A N 1
ATOM 1416 C CA . THR A 1 176 ? 3.040 -8.248 10.279 1.00 94.88 176 THR A CA 1
ATOM 1417 C C . THR A 1 176 ? 2.152 -7.049 9.953 1.00 94.88 176 THR A C 1
ATOM 1419 O O . THR A 1 176 ? 2.199 -6.035 10.650 1.00 94.88 176 THR A O 1
ATOM 1422 N N . MET A 1 177 ? 1.294 -7.184 8.938 1.00 94.94 177 MET A N 1
ATOM 1423 C CA . MET A 1 177 ? 0.385 -6.123 8.496 1.00 94.94 177 MET A CA 1
ATOM 1424 C C . MET A 1 177 ? -0.614 -5.727 9.595 1.00 94.94 177 MET A C 1
ATOM 1426 O O . MET A 1 177 ? -0.829 -4.539 9.841 1.00 94.94 177 MET A O 1
ATOM 1430 N N . LEU A 1 178 ? -1.169 -6.704 10.318 1.00 92.81 178 LEU A N 1
ATOM 1431 C CA . LEU A 1 178 ? -2.033 -6.450 11.473 1.00 92.81 178 LEU A CA 1
ATOM 1432 C C . LEU A 1 178 ? -1.270 -5.837 12.646 1.00 92.81 178 LEU A C 1
ATOM 1434 O O . LEU A 1 178 ? -1.827 -4.998 13.345 1.00 92.81 178 LEU A O 1
ATOM 1438 N N . GLY A 1 179 ? -0.000 -6.196 12.842 1.00 92.38 179 GLY A N 1
ATOM 1439 C CA . GLY A 1 179 ? 0.859 -5.546 13.830 1.00 92.38 179 GLY A CA 1
ATOM 1440 C C . GLY A 1 179 ? 1.004 -4.044 13.571 1.00 92.38 179 GLY A C 1
ATOM 1441 O O . GLY A 1 179 ? 0.860 -3.245 14.498 1.00 92.38 179 GLY A O 1
ATOM 1442 N N . TYR A 1 180 ? 1.217 -3.643 12.313 1.00 92.75 180 TYR A N 1
ATOM 1443 C CA . TYR A 1 180 ? 1.259 -2.225 11.938 1.00 92.75 180 TYR A CA 1
ATOM 1444 C C . TYR A 1 180 ? -0.082 -1.522 12.160 1.00 92.75 180 TYR A C 1
ATOM 1446 O O . TYR A 1 180 ? -0.105 -0.426 12.724 1.00 92.75 180 TYR A O 1
ATOM 1454 N N . LEU A 1 181 ? -1.194 -2.160 11.780 1.00 92.06 181 LEU A N 1
ATOM 1455 C CA . LEU A 1 181 ? -2.533 -1.626 12.028 1.00 92.06 181 LEU A CA 1
ATOM 1456 C C . LEU A 1 181 ? -2.799 -1.443 13.529 1.00 92.06 181 LEU A C 1
ATOM 1458 O O . LEU A 1 181 ? -3.245 -0.380 13.951 1.00 92.06 181 LEU A O 1
ATOM 1462 N N . ASP A 1 182 ? -2.484 -2.441 14.353 1.00 91.94 182 ASP A N 1
ATOM 1463 C CA . ASP A 1 182 ? -2.708 -2.387 15.798 1.00 91.94 182 ASP A CA 1
ATOM 1464 C C . ASP A 1 182 ? -1.938 -1.230 16.447 1.00 91.94 182 ASP A C 1
ATOM 1466 O O . ASP A 1 182 ? -2.477 -0.524 17.305 1.00 91.94 182 ASP A O 1
ATOM 1470 N N . GLU A 1 183 ? -0.688 -0.999 16.039 1.00 91.75 183 GLU A N 1
ATOM 1471 C CA . GLU A 1 183 ? 0.098 0.139 16.522 1.00 91.75 183 GLU A CA 1
ATOM 1472 C C . GLU A 1 183 ? -0.474 1.485 16.055 1.00 91.75 183 GLU A C 1
ATOM 1474 O O . GLU A 1 183 ? -0.543 2.430 16.852 1.00 91.75 183 GLU A O 1
ATOM 1479 N N . ALA A 1 184 ? -0.954 1.570 14.811 1.00 91.75 184 ALA A N 1
ATOM 1480 C CA . ALA A 1 184 ? -1.616 2.764 14.290 1.00 91.75 184 ALA A CA 1
ATOM 1481 C C . ALA A 1 184 ? -2.913 3.080 15.057 1.00 91.75 184 ALA A C 1
ATOM 1483 O O . ALA A 1 184 ? -3.093 4.207 15.520 1.00 91.75 184 ALA A O 1
ATOM 1484 N N . LEU A 1 185 ? -3.773 2.086 15.303 1.00 92.44 185 LEU A N 1
ATOM 1485 C CA . LEU A 1 185 ? -5.014 2.266 16.068 1.00 92.44 185 LEU A CA 1
ATOM 1486 C C . LEU A 1 185 ? -4.732 2.670 17.523 1.00 92.44 185 LEU A C 1
ATOM 1488 O O . LEU A 1 185 ? -5.388 3.562 18.064 1.00 92.44 185 LEU A O 1
ATOM 1492 N N . LYS A 1 186 ? -3.722 2.073 18.173 1.00 92.38 186 LYS A N 1
ATOM 1493 C CA . LYS A 1 186 ? -3.291 2.492 19.523 1.00 92.38 186 LYS A CA 1
ATOM 1494 C C . LYS A 1 186 ? -2.797 3.934 19.540 1.00 92.38 186 LYS A C 1
ATOM 1496 O O . LYS A 1 186 ? -2.954 4.632 20.543 1.00 92.38 186 LYS A O 1
ATOM 1501 N N . ARG A 1 187 ? -2.133 4.384 18.475 1.00 92.06 187 ARG A N 1
ATOM 1502 C CA . ARG A 1 187 ? -1.713 5.779 18.338 1.00 92.06 187 ARG A CA 1
ATOM 1503 C C . ARG A 1 187 ? -2.923 6.701 18.166 1.00 92.06 187 ARG A C 1
ATOM 1505 O O . ARG A 1 187 ? -3.025 7.637 18.953 1.00 92.06 187 ARG A O 1
ATOM 1512 N N . GLN A 1 188 ? -3.856 6.384 17.268 1.00 92.25 188 GLN A N 1
ATOM 1513 C CA . GLN A 1 188 ? -5.085 7.165 17.074 1.00 92.25 188 GLN A CA 1
ATOM 1514 C C . GLN A 1 188 ? -5.877 7.313 18.379 1.00 92.25 188 GLN A C 1
ATOM 1516 O O . GLN A 1 188 ? -6.254 8.416 18.757 1.00 92.25 188 GLN A O 1
ATOM 1521 N N . LYS A 1 189 ? -6.065 6.217 19.126 1.00 92.44 189 LYS A N 1
ATOM 1522 C CA . LYS A 1 189 ? -6.748 6.250 20.429 1.00 92.44 189 LYS A CA 1
ATOM 1523 C C . LYS A 1 189 ? -6.101 7.237 21.400 1.00 92.44 189 LYS A C 1
ATOM 1525 O O . LYS A 1 189 ? -6.801 8.026 22.024 1.00 92.44 189 LYS A O 1
ATOM 1530 N N . ARG A 1 190 ? -4.768 7.210 21.515 1.00 92.44 190 ARG A N 1
ATOM 1531 C CA . ARG A 1 190 ? -4.027 8.144 22.380 1.00 92.44 190 ARG A CA 1
ATOM 1532 C C . ARG A 1 190 ? -4.199 9.594 21.930 1.00 92.44 190 ARG A C 1
ATOM 1534 O O . ARG A 1 190 ? -4.280 10.480 22.773 1.00 92.44 190 ARG A O 1
ATOM 1541 N N . GLU A 1 191 ? -4.226 9.844 20.624 1.00 92.06 191 GLU A N 1
ATOM 1542 C CA . GLU A 1 191 ? -4.457 11.182 20.069 1.00 92.06 191 GLU A CA 1
ATOM 1543 C C . GLU A 1 191 ? -5.871 11.686 20.411 1.00 92.06 191 GLU A C 1
ATOM 1545 O O . GLU A 1 191 ? -6.008 12.797 20.922 1.00 92.06 191 GLU A O 1
ATOM 1550 N N . ASP A 1 192 ? -6.902 10.851 20.257 1.00 91.00 192 ASP A N 1
ATOM 1551 C CA . ASP A 1 192 ? -8.282 11.185 20.638 1.00 91.00 192 ASP A CA 1
ATOM 1552 C C . ASP A 1 192 ? -8.418 11.469 22.143 1.00 91.00 192 ASP A C 1
ATOM 1554 O O . ASP A 1 192 ? -9.046 12.451 22.538 1.00 91.00 192 ASP A O 1
ATOM 1558 N N . GLU A 1 193 ? -7.812 10.633 22.993 1.00 90.19 193 GLU A N 1
ATOM 1559 C CA . GLU A 1 193 ? -7.825 10.793 24.454 1.00 90.19 193 GLU A CA 1
ATOM 1560 C C . GLU A 1 193 ? -7.134 12.093 24.896 1.00 90.19 193 GLU A C 1
ATOM 1562 O O . GLU A 1 193 ? -7.623 12.779 25.795 1.00 90.19 193 GLU A O 1
ATOM 1567 N N . ASN A 1 194 ? -6.031 12.470 24.242 1.00 88.81 194 ASN A N 1
ATOM 1568 C CA . ASN A 1 194 ? -5.315 13.716 24.525 1.00 88.81 194 ASN A CA 1
ATOM 1569 C C . ASN A 1 194 ? -6.079 14.968 24.069 1.00 88.81 194 ASN A C 1
ATOM 1571 O O . ASN A 1 194 ? -5.896 16.038 24.650 1.00 88.81 194 ASN A O 1
ATOM 1575 N N . ASN A 1 195 ? -6.925 14.840 23.045 1.00 84.00 195 ASN A N 1
ATOM 1576 C CA . ASN A 1 195 ? -7.722 15.937 22.498 1.00 84.00 195 ASN A CA 1
ATOM 1577 C C . ASN A 1 195 ? -9.048 16.160 23.246 1.00 84.00 195 ASN A C 1
ATOM 1579 O O . ASN A 1 195 ? -9.739 17.147 22.982 1.00 84.00 195 ASN A O 1
ATOM 1583 N N . GLN A 1 196 ? -9.418 15.292 24.196 1.00 73.88 196 GLN A N 1
ATOM 1584 C CA . GLN A 1 196 ? -10.595 15.526 25.029 1.00 73.88 196 GLN A CA 1
ATOM 1585 C C . GLN A 1 196 ? -10.335 16.656 26.042 1.00 73.88 196 GLN A C 1
ATOM 1587 O O . GLN A 1 196 ? -9.307 16.653 26.727 1.00 73.88 196 GLN A O 1
ATOM 1592 N N . PRO A 1 197 ? -11.264 17.623 26.197 1.00 63.00 197 PRO A N 1
ATOM 1593 C CA . PRO A 1 197 ? -11.141 18.642 27.229 1.00 63.00 197 PRO A CA 1
ATOM 1594 C C . PRO A 1 197 ? -11.052 17.960 28.596 1.00 63.00 197 PRO A C 1
ATOM 1596 O O . PRO A 1 197 ? -11.859 17.081 28.914 1.00 63.00 197 PRO A O 1
ATOM 1599 N N . LYS A 1 198 ? -10.063 18.359 29.410 1.00 60.62 198 LYS A N 1
ATOM 1600 C CA . LYS A 1 198 ? -9.952 17.894 30.797 1.00 60.62 198 LYS A CA 1
ATOM 1601 C C . LYS A 1 198 ? -11.297 18.152 31.466 1.00 60.62 198 LYS A C 1
ATOM 1603 O O . LYS A 1 198 ? -11.705 19.301 31.584 1.00 60.62 198 LYS A O 1
ATOM 1608 N N . LYS A 1 199 ? -11.997 17.089 31.870 1.00 55.72 199 LYS A N 1
ATOM 1609 C CA . LYS A 1 199 ? -13.193 17.228 32.701 1.00 55.72 199 LYS A CA 1
ATOM 1610 C C . LYS A 1 199 ? -12.756 17.939 33.975 1.00 55.72 199 LYS A C 1
ATOM 1612 O O . LYS A 1 199 ? -12.020 17.351 34.770 1.00 55.72 199 LYS A O 1
ATOM 1617 N N . ASP A 1 200 ? -13.167 19.194 34.131 1.00 48.47 200 ASP A N 1
ATOM 1618 C CA . ASP A 1 200 ? -13.033 19.894 35.398 1.00 48.47 200 ASP A CA 1
ATOM 1619 C C . ASP A 1 200 ? -13.690 19.018 36.465 1.00 48.47 200 ASP A C 1
ATOM 1621 O O . ASP A 1 200 ? -14.841 18.587 36.329 1.00 48.47 200 ASP A O 1
ATOM 1625 N N . ARG A 1 201 ? -12.912 18.673 37.494 1.00 47.91 201 ARG A N 1
ATOM 1626 C CA . ARG A 1 201 ? -13.453 18.041 38.692 1.00 47.91 201 ARG A CA 1
ATOM 1627 C C . ARG A 1 201 ? -14.404 19.055 39.308 1.00 47.91 201 ARG A C 1
ATOM 1629 O O . ARG A 1 201 ? -13.963 20.072 39.832 1.00 47.91 201 ARG A O 1
ATOM 1636 N N . VAL A 1 202 ? -15.699 18.798 39.176 1.00 47.84 202 VAL A N 1
ATOM 1637 C CA . VAL A 1 202 ? -16.702 19.462 39.999 1.00 47.84 202 VAL A CA 1
ATOM 1638 C C . VAL A 1 202 ? -16.584 18.812 41.375 1.00 47.84 202 VAL A C 1
ATOM 1640 O O . VAL A 1 202 ? -17.006 17.667 41.544 1.00 47.84 202 VAL A O 1
ATOM 1643 N N . ASP A 1 203 ? -15.893 19.507 42.279 1.00 51.31 203 ASP A N 1
ATOM 1644 C CA . ASP A 1 203 ? -15.876 19.231 43.721 1.00 51.31 203 ASP A CA 1
ATOM 1645 C C . ASP A 1 203 ? -17.246 19.535 44.356 1.00 51.31 203 ASP A C 1
ATOM 1647 O O . ASP A 1 203 ? -17.917 20.499 43.908 1.00 51.31 203 ASP A O 1
#

Radius of gyration: 21.46 Å; chains: 1; bounding box: 38×71×69 Å

Secondary structure (DSSP, 8-state):
-------------------SEEE--SSTT-SS-SEEEEEESSS-HHHHHHHHHHHHHHTTTS--EEEEEE-HHHHHTHHHHGGGTT-SS------EEEEEEEE-B-TTSPBPB-TTSSBPEEEEEEEEE-TT--B-TT-EEEEEGGGGS-HHHHHHHHHHHHGGGTT-EEEEEHHHHHHHHHHHHHHHHHHHHHHS-------

Foldseek 3Di:
DDDDDPDPPDDDPPDPDAAPDADQDPDPPAPDFQEHEHEDDLDDPVVVVVSQQVNCQVRQQQHFKYKYKDCNQQNVCLVVQLVQQPPPPDRATAWIKMKMKGFDADQQLHTDADPVRGTDIDMDMWTQADRRRDGDQVTKDKDFQVSRDGSVVCNVCGCVNCVVSRVHIDIDTSVNVVVVVSVVSVVVSVVVVVPDDPPPPPD

pLDDT: mean 82.04, std 16.91, range [29.05, 97.25]

Organism: NCBI:txid363999

Sequence (203 aa):
MGAIGCQKMEFESNKTLRGDCSFEYEEDQYTHPPLIFEIAWSQSTDELEERATELIEEGIGQIRTVVGLDFSKTHRIWDTIRDEVGNKLVTKRGPFTAFVWRAVFDRNGEQVSDADGRPRIRKSNYIFCDDDGNADLSERLQLSLRDFVPARVIKAEQWDGVKDLDDAKLELDTTTMLGYLDEALKRQKREDENNQPKKDRVD